Protein AF-A0A9X2APU9-F1 (afdb_monomer_lite)

Secondary structure (DSSP, 8-state):
---------------------------------PPPPPPPPPPP--------EEEEESTTGGG-EEEE-TT-EE-SS-EE--S--TTT-TTSEEEEEEEEEEETTT--EEEEEEEEETTT--EEEEEEEETTS--SEEEE-SS--TTEEEETTTTEEEEEEEEESTTSSS-EEEEEEEE-------GGGGG--

Structure (mmCIF, N/CA/C/O backbone):
data_AF-A0A9X2APU9-F1
#
_entry.id   AF-A0A9X2APU9-F1
#
loop_
_atom_site.group_PDB
_atom_site.id
_atom_site.type_symbol
_atom_site.label_atom_id
_atom_site.label_alt_id
_atom_site.label_comp_id
_atom_site.label_asym_id
_atom_site.label_entity_id
_atom_site.label_seq_id
_atom_site.pdbx_PDB_ins_code
_atom_site.Cartn_x
_atom_site.Cartn_y
_atom_site.Cartn_z
_atom_site.occupancy
_atom_site.B_iso_or_equiv
_atom_site.auth_seq_id
_atom_site.auth_comp_id
_atom_site.auth_asym_id
_atom_site.auth_atom_id
_atom_site.pdbx_PDB_model_num
ATOM 1 N N . MET A 1 1 ? -40.782 57.499 -5.674 1.00 39.31 1 MET A N 1
ATOM 2 C CA . MET A 1 1 ? -41.500 56.394 -6.353 1.00 39.31 1 MET A CA 1
ATOM 3 C C . MET A 1 1 ? -40.756 55.103 -5.995 1.00 39.31 1 MET A C 1
ATOM 5 O O . MET A 1 1 ? -39.594 55.010 -6.347 1.00 39.31 1 MET A O 1
ATOM 9 N N . ASN A 1 2 ? -41.192 54.351 -4.968 1.00 38.38 2 ASN A N 1
ATOM 10 C CA . ASN A 1 2 ? -41.966 53.083 -5.047 1.00 38.38 2 ASN A CA 1
ATOM 11 C C . ASN A 1 2 ? -41.362 52.066 -6.049 1.00 38.38 2 ASN A C 1
ATOM 13 O O . ASN A 1 2 ? -41.228 52.436 -7.204 1.00 38.38 2 ASN A O 1
ATOM 17 N N . ARG A 1 3 ? -41.050 50.789 -5.751 1.00 38.38 3 ARG A N 1
ATOM 18 C CA . ARG A 1 3 ? -41.436 49.847 -4.670 1.00 38.38 3 ARG A CA 1
ATOM 19 C C . ARG A 1 3 ? -40.573 48.554 -4.730 1.00 38.38 3 ARG A C 1
ATOM 21 O O . ARG A 1 3 ? -40.229 48.155 -5.831 1.00 38.38 3 ARG A O 1
ATOM 28 N N . SER A 1 4 ? -40.378 47.919 -3.556 1.00 44.16 4 SER A N 1
ATOM 29 C CA . SER A 1 4 ? -40.522 46.470 -3.202 1.00 44.16 4 SER A CA 1
ATOM 30 C C . SER A 1 4 ? -39.775 45.370 -3.986 1.00 44.16 4 SER A C 1
ATOM 32 O O . SER A 1 4 ? -39.635 45.470 -5.190 1.00 44.16 4 SER A O 1
ATOM 34 N N . SER A 1 5 ? -39.393 44.187 -3.475 1.00 47.31 5 SER A N 1
ATOM 35 C CA . SER A 1 5 ? -39.279 43.467 -2.176 1.00 47.31 5 SER A CA 1
ATOM 36 C C . SER A 1 5 ? -38.709 42.070 -2.564 1.00 47.31 5 SER A C 1
ATOM 38 O O . SER A 1 5 ? -38.970 41.615 -3.673 1.00 47.31 5 SER A O 1
ATOM 40 N N . THR A 1 6 ? -37.955 41.303 -1.764 1.00 52.50 6 THR A N 1
ATOM 41 C CA . THR A 1 6 ? -38.494 40.257 -0.858 1.00 52.50 6 THR A CA 1
ATOM 42 C C . THR A 1 6 ? -37.330 39.491 -0.203 1.00 52.50 6 THR A C 1
ATOM 44 O O . THR A 1 6 ? -36.496 38.914 -0.894 1.00 52.50 6 THR A O 1
ATOM 47 N N . VAL A 1 7 ? -37.320 39.447 1.131 1.00 45.78 7 VAL A N 1
ATOM 48 C CA . VAL A 1 7 ? -36.484 38.584 1.986 1.00 45.78 7 VAL A CA 1
ATOM 49 C C . VAL A 1 7 ? -37.333 37.379 2.404 1.00 45.78 7 VAL A C 1
ATOM 51 O O . VAL A 1 7 ? -38.504 37.561 2.736 1.00 45.78 7 VAL A O 1
ATOM 54 N N . ARG A 1 8 ? -36.773 36.161 2.414 1.00 51.12 8 ARG A N 1
ATOM 55 C CA . ARG A 1 8 ? -37.418 34.988 3.032 1.00 51.12 8 ARG A CA 1
ATOM 56 C C . ARG A 1 8 ? -36.669 34.534 4.282 1.00 51.12 8 ARG A C 1
ATOM 58 O O . ARG A 1 8 ? -35.499 34.178 4.249 1.00 51.12 8 ARG A O 1
ATOM 65 N N . THR A 1 9 ? -37.428 34.569 5.366 1.00 47.12 9 THR A N 1
ATOM 66 C CA . THR A 1 9 ? -37.233 34.066 6.724 1.00 47.12 9 THR A CA 1
ATOM 67 C C . THR A 1 9 ? -37.482 32.559 6.818 1.00 47.12 9 THR A C 1
ATOM 69 O O . THR A 1 9 ? -38.333 32.026 6.111 1.00 47.12 9 THR A O 1
ATOM 72 N N . SER A 1 10 ? -36.826 31.885 7.768 1.00 48.31 10 SER A N 1
ATOM 73 C CA . SER A 1 10 ? -37.297 3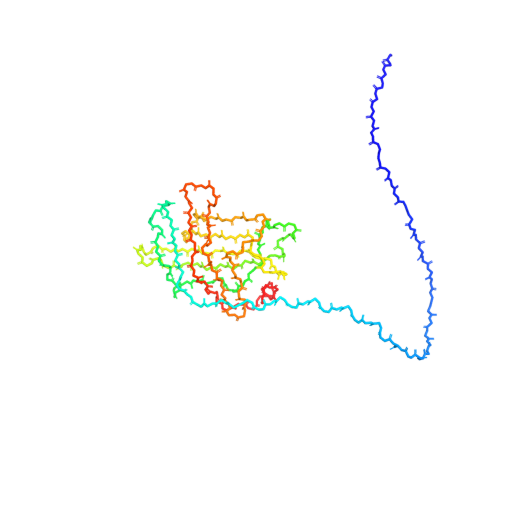0.655 8.444 1.00 48.31 10 SER A CA 1
ATOM 74 C C . SER A 1 10 ? -36.522 30.530 9.765 1.00 48.31 10 SER A C 1
ATOM 76 O O . SER A 1 10 ? -35.324 30.291 9.753 1.00 48.31 10 SER A O 1
ATOM 78 N N . ARG A 1 11 ? -37.052 31.110 10.848 1.00 45.34 11 ARG A N 1
ATOM 79 C CA . ARG A 1 11 ? -37.826 30.483 11.942 1.00 45.34 11 ARG A CA 1
ATOM 80 C C . ARG A 1 11 ? -36.999 29.599 12.883 1.00 45.34 11 ARG A C 1
ATOM 82 O O . ARG A 1 11 ? -36.674 28.459 12.589 1.00 45.34 11 ARG A O 1
ATOM 89 N N . ALA A 1 12 ? -36.755 30.196 14.047 1.00 46.59 12 ALA A N 1
ATOM 90 C CA . ALA A 1 12 ? -36.330 29.593 15.295 1.00 46.59 12 ALA A CA 1
ATOM 91 C C . ALA A 1 12 ? -37.352 28.585 15.847 1.00 46.59 12 ALA A C 1
ATOM 93 O O . ALA A 1 12 ? -38.558 28.748 15.651 1.00 46.59 12 ALA A O 1
ATOM 94 N N . ALA A 1 13 ? -36.859 27.643 16.647 1.00 45.47 13 ALA A N 1
ATOM 95 C CA . ALA A 1 13 ? -37.615 27.039 17.735 1.00 45.47 13 ALA A CA 1
ATOM 96 C C . ALA A 1 13 ? -36.766 27.137 19.013 1.00 45.47 13 ALA A C 1
ATOM 98 O O . ALA A 1 13 ? -35.649 26.630 19.077 1.00 45.47 13 ALA A O 1
ATOM 99 N N . LEU A 1 14 ? -37.303 27.894 19.970 1.00 46.91 14 LEU A N 1
ATOM 100 C CA . LEU A 1 14 ? -36.870 28.028 21.358 1.00 46.91 14 LEU A CA 1
ATOM 101 C C . LEU A 1 14 ? -37.316 26.815 22.199 1.00 46.91 14 LEU A C 1
ATOM 103 O O . LEU A 1 14 ? -38.176 26.054 21.765 1.00 46.91 14 LEU A O 1
ATOM 107 N N . LEU A 1 15 ? -36.844 26.829 23.455 1.00 43.34 15 LEU A N 1
ATOM 108 C CA . LEU A 1 15 ? -37.310 26.156 24.683 1.00 43.34 15 LEU A CA 1
ATOM 109 C C . LEU A 1 15 ? -36.472 24.932 25.094 1.00 43.34 15 LEU A C 1
ATOM 111 O O . LEU A 1 15 ? -36.204 24.062 24.283 1.00 43.34 15 LEU A O 1
ATOM 115 N N . ALA A 1 16 ? -36.041 24.778 26.348 1.00 41.84 16 ALA A N 1
ATOM 116 C CA . ALA A 1 16 ? -36.206 25.596 27.549 1.00 41.84 16 ALA A CA 1
ATOM 117 C C . ALA A 1 16 ? -35.091 25.271 28.557 1.00 41.84 16 ALA A C 1
ATOM 119 O O . ALA A 1 16 ? -34.561 24.163 28.589 1.00 41.84 16 ALA A O 1
ATOM 120 N N . ILE A 1 17 ? -34.779 26.257 29.394 1.00 52.19 17 ILE A N 1
ATOM 121 C CA . ILE A 1 17 ? -33.931 26.147 30.581 1.00 52.19 17 ILE A CA 1
ATOM 122 C C . ILE A 1 17 ? -34.750 25.487 31.695 1.00 52.19 17 ILE A C 1
ATOM 124 O O . ILE A 1 17 ? -35.867 25.923 31.967 1.00 52.19 17 ILE A O 1
ATOM 128 N N . ALA A 1 18 ? -34.174 24.505 32.385 1.00 41.22 18 ALA A N 1
ATOM 129 C CA . ALA A 1 18 ? -34.625 24.093 33.711 1.00 41.22 18 ALA A CA 1
ATOM 130 C C . ALA A 1 18 ? -33.402 23.835 34.600 1.00 41.22 18 ALA A C 1
ATOM 132 O O . ALA A 1 18 ? -32.804 22.764 34.588 1.00 41.22 18 ALA A O 1
ATOM 133 N N . THR A 1 19 ? -33.016 24.855 35.360 1.00 51.75 19 THR A N 1
ATOM 134 C CA . THR A 1 19 ? -32.179 24.722 36.553 1.00 51.75 19 THR A CA 1
ATOM 135 C C . THR A 1 19 ? -33.088 24.526 37.759 1.00 51.75 19 THR A C 1
ATOM 137 O O . THR A 1 19 ? -33.898 25.406 38.046 1.00 51.75 19 THR A O 1
ATOM 140 N N . MET A 1 20 ? -32.908 23.437 38.504 1.00 49.56 20 MET A N 1
ATOM 141 C CA . MET A 1 20 ? -33.198 23.408 39.936 1.00 49.56 20 MET A CA 1
ATOM 142 C C . MET A 1 20 ? -32.075 22.696 40.685 1.00 49.56 20 MET A C 1
ATOM 144 O O . MET A 1 20 ? -31.471 21.735 40.219 1.00 49.56 20 MET A O 1
ATOM 148 N N . THR A 1 21 ? -31.775 23.292 41.826 1.00 51.53 21 THR A N 1
ATOM 149 C CA . THR A 1 21 ? -30.691 23.060 42.768 1.00 51.53 21 THR A CA 1
ATOM 150 C C . THR A 1 21 ? -30.966 21.933 43.766 1.00 51.53 21 THR A C 1
ATOM 152 O O . THR A 1 21 ? -32.116 21.627 44.062 1.00 51.53 21 THR A O 1
ATOM 155 N N . LEU A 1 22 ? -29.874 21.542 44.432 1.00 40.94 22 LEU A N 1
ATOM 156 C CA . LEU A 1 22 ? -29.751 21.076 45.821 1.00 40.94 22 LEU A CA 1
ATOM 157 C C . LEU A 1 22 ? -29.737 19.566 46.113 1.00 40.94 22 LEU A C 1
ATOM 159 O O . LEU A 1 22 ? -30.480 18.758 45.574 1.00 40.94 22 LEU A O 1
ATOM 163 N N . ALA A 1 23 ? -28.799 19.252 47.005 1.00 56.78 23 ALA A N 1
ATOM 164 C CA . ALA A 1 23 ? -28.297 17.953 47.404 1.00 56.78 23 ALA A CA 1
ATOM 165 C C . ALA A 1 23 ? -29.292 17.092 48.192 1.00 56.78 23 ALA A C 1
ATOM 167 O O . ALA A 1 23 ? -30.071 17.600 48.994 1.00 56.78 23 ALA A O 1
ATOM 168 N N . ALA A 1 24 ? -29.118 15.775 48.078 1.00 39.53 24 ALA A N 1
ATOM 169 C CA . ALA A 1 24 ? -29.444 14.828 49.134 1.00 39.53 24 ALA A CA 1
ATOM 170 C C . ALA A 1 24 ? -28.395 13.703 49.147 1.00 39.53 24 ALA A C 1
ATOM 172 O O . ALA A 1 24 ? -28.298 12.895 48.227 1.00 39.53 24 ALA A O 1
ATOM 173 N N . CYS A 1 25 ? -27.582 13.692 50.202 1.00 53.00 25 CYS A N 1
ATOM 174 C CA . CYS A 1 25 ? -26.944 12.495 50.729 1.00 53.00 25 CYS A CA 1
ATOM 175 C C . CYS A 1 25 ? -28.040 11.683 51.435 1.00 53.00 25 CYS A C 1
ATOM 177 O O . CYS A 1 25 ? -28.748 12.248 52.269 1.00 53.00 25 CYS A O 1
ATOM 179 N N . GLY A 1 26 ? -28.187 10.394 51.124 1.00 36.78 26 GLY A N 1
ATOM 180 C CA . GLY A 1 26 ? -29.034 9.508 51.923 1.00 36.78 26 GLY A CA 1
ATOM 181 C C . GLY A 1 26 ? -29.547 8.259 51.213 1.00 36.78 26 GLY A C 1
ATOM 182 O O . GLY A 1 26 ? -30.428 8.356 50.371 1.00 36.78 26 GLY A O 1
ATOM 183 N N . GLY A 1 27 ? -29.079 7.098 51.682 1.00 36.19 27 GLY A N 1
ATOM 184 C CA . GLY A 1 27 ? -29.943 5.935 51.915 1.00 36.19 27 GLY A CA 1
ATOM 185 C C . GLY A 1 27 ? -30.008 4.901 50.795 1.00 36.19 27 GLY A C 1
ATOM 186 O O . GLY A 1 27 ? -30.421 5.200 49.685 1.00 36.19 27 GLY A O 1
ATOM 187 N N . GLY A 1 28 ? -29.593 3.675 51.122 1.00 43.97 28 GLY A N 1
ATOM 188 C CA . GLY A 1 28 ? -29.562 2.524 50.226 1.00 43.97 28 GLY A CA 1
ATOM 189 C C . GLY A 1 28 ? -30.930 2.014 49.766 1.00 43.97 28 GLY A C 1
ATOM 190 O O . GLY A 1 28 ? -31.974 2.406 50.281 1.00 43.97 28 GLY A O 1
ATOM 191 N N . GLY A 1 29 ? -30.877 1.092 48.808 1.00 42.19 29 GLY A N 1
ATOM 192 C CA . GLY A 1 29 ? -32.037 0.381 48.282 1.00 42.19 29 GLY A CA 1
ATOM 193 C C . GLY A 1 29 ? -31.874 0.090 46.796 1.00 42.19 29 GLY A C 1
ATOM 194 O O . GLY A 1 29 ? -32.269 0.889 45.960 1.00 42.19 29 GLY A O 1
ATOM 195 N N . ASP A 1 30 ? -31.256 -1.050 46.499 1.00 49.28 30 ASP A N 1
ATOM 196 C CA . ASP A 1 30 ? -31.573 -1.888 45.340 1.00 49.28 30 ASP A CA 1
ATOM 197 C C . ASP A 1 30 ? -31.498 -1.209 43.963 1.00 49.28 30 ASP A C 1
ATOM 199 O O . ASP A 1 30 ? -32.482 -1.085 43.231 1.00 49.28 30 ASP A O 1
ATOM 203 N N . SER A 1 31 ? -30.282 -0.840 43.557 1.00 38.72 31 SER A N 1
ATOM 204 C CA . SER A 1 31 ? -29.983 -0.559 42.154 1.00 38.72 31 SER A CA 1
ATOM 205 C C . SER A 1 31 ? -30.147 -1.839 41.332 1.00 38.72 31 SER A C 1
ATOM 207 O O . SER A 1 31 ? -29.189 -2.579 41.102 1.00 38.72 31 SER A O 1
ATOM 209 N N . LEU A 1 32 ? -31.365 -2.088 40.849 1.00 45.06 32 LEU A N 1
ATOM 210 C CA . LEU A 1 32 ? -31.568 -2.831 39.613 1.00 45.06 32 LEU A CA 1
ATOM 211 C C . LEU A 1 32 ? -30.826 -2.052 38.529 1.00 45.06 32 LEU A C 1
ATOM 213 O O . LEU A 1 32 ? -31.312 -1.047 38.014 1.00 45.06 32 LEU A O 1
ATOM 217 N N . LEU A 1 33 ? -29.587 -2.482 38.279 1.00 43.56 33 LEU A N 1
ATOM 218 C CA . LEU A 1 33 ? -28.720 -1.985 37.226 1.00 43.56 33 LEU A CA 1
ATOM 219 C C . LEU A 1 33 ? -29.541 -1.861 35.943 1.00 43.56 33 LEU A C 1
ATOM 221 O O . LEU A 1 33 ? -29.971 -2.862 35.367 1.00 43.56 33 LEU A O 1
ATOM 225 N N . ALA A 1 34 ? -29.743 -0.618 35.502 1.00 46.97 34 ALA A N 1
ATOM 226 C CA . ALA A 1 34 ? -30.111 -0.346 34.126 1.00 46.97 34 ALA A CA 1
ATOM 227 C C . ALA A 1 34 ? -29.138 -1.137 33.232 1.00 46.97 34 ALA A C 1
ATOM 229 O O . ALA A 1 34 ? -27.928 -1.086 33.490 1.00 46.97 34 ALA A O 1
ATOM 230 N N . PRO A 1 35 ? -29.622 -1.898 32.232 1.00 44.84 35 PRO A N 1
ATOM 231 C CA . PRO A 1 35 ? -28.743 -2.645 31.351 1.00 44.84 35 PRO A CA 1
ATOM 232 C C . PRO A 1 35 ? -27.706 -1.688 30.771 1.00 44.84 35 PRO A C 1
ATOM 234 O O . PRO A 1 35 ? -28.062 -0.658 30.192 1.00 44.84 35 PRO A O 1
ATOM 237 N N . ALA A 1 36 ? -26.426 -2.008 30.970 1.00 54.31 36 ALA A N 1
ATOM 238 C CA . ALA A 1 36 ? -25.346 -1.283 30.326 1.00 54.31 36 ALA A CA 1
ATOM 239 C C . ALA A 1 36 ? -25.634 -1.220 28.814 1.00 54.31 36 ALA A C 1
ATOM 241 O O . ALA A 1 36 ? -26.117 -2.214 28.256 1.00 54.31 36 ALA A O 1
ATOM 242 N N . PRO A 1 37 ? -25.377 -0.082 28.143 1.00 51.06 37 PRO A N 1
ATOM 243 C CA . PRO A 1 37 ? -25.524 -0.005 26.698 1.00 51.06 37 PRO A CA 1
ATOM 244 C C . PRO A 1 37 ? -24.738 -1.156 26.070 1.00 51.06 37 PRO A C 1
ATOM 246 O O . PRO A 1 37 ? -23.577 -1.383 26.419 1.00 51.06 37 PRO A O 1
ATOM 249 N N . ALA A 1 38 ? -25.406 -1.923 25.205 1.00 55.16 38 ALA A N 1
ATOM 250 C CA . ALA A 1 38 ? -24.820 -3.084 24.555 1.00 55.16 38 ALA A CA 1
ATOM 251 C C . ALA A 1 38 ? -23.488 -2.679 23.917 1.00 55.16 38 ALA A C 1
ATOM 253 O O . ALA A 1 38 ? -23.439 -1.734 23.127 1.00 55.16 38 ALA A O 1
ATOM 254 N N . ALA A 1 39 ? -22.415 -3.377 24.292 1.00 50.72 39 ALA A N 1
ATOM 255 C CA . ALA A 1 39 ? -21.113 -3.189 23.682 1.00 50.72 39 ALA A CA 1
ATOM 256 C C . ALA A 1 39 ? -21.273 -3.332 22.165 1.00 50.72 39 ALA A C 1
ATOM 258 O O . ALA A 1 39 ? -21.739 -4.364 21.676 1.00 50.72 39 ALA A O 1
ATOM 259 N N . THR A 1 40 ? -20.927 -2.278 21.428 1.00 46.88 40 THR A N 1
ATOM 260 C CA . THR A 1 40 ? -20.848 -2.321 19.971 1.00 46.88 40 THR A CA 1
ATOM 261 C C . THR A 1 40 ? -19.976 -3.523 19.597 1.00 46.88 40 THR A C 1
ATOM 263 O O . THR A 1 40 ? -18.883 -3.641 20.160 1.00 46.88 40 THR A O 1
ATOM 266 N N . PRO A 1 41 ? -20.424 -4.435 18.712 1.00 46.97 41 PRO A N 1
ATOM 267 C CA . PRO A 1 41 ? -19.625 -5.591 18.336 1.00 46.97 41 PRO A CA 1
ATOM 268 C C . PRO A 1 41 ? -18.244 -5.123 17.887 1.00 46.97 41 PRO A C 1
ATOM 270 O O . PRO A 1 41 ? -18.137 -4.267 17.004 1.00 46.97 41 PRO A O 1
ATOM 273 N N . ALA A 1 42 ? -17.193 -5.651 18.518 1.00 52.78 42 ALA A N 1
ATOM 274 C CA . ALA A 1 42 ? -15.838 -5.427 18.042 1.00 52.78 42 ALA A CA 1
ATOM 275 C C . ALA A 1 42 ? -15.787 -5.844 16.559 1.00 52.78 42 ALA A C 1
ATOM 277 O O . ALA A 1 42 ? -16.346 -6.895 16.219 1.00 52.78 42 ALA A O 1
ATOM 278 N N . PRO A 1 43 ? -15.177 -5.042 15.666 1.00 54.94 43 PRO A N 1
ATOM 279 C CA . PRO A 1 43 ? -15.054 -5.413 14.265 1.00 54.94 43 PRO A CA 1
ATOM 280 C C . PRO A 1 43 ? -14.452 -6.816 14.161 1.00 54.94 43 PRO A C 1
ATOM 282 O O . PRO A 1 43 ? -13.480 -7.119 14.856 1.00 54.94 43 PRO A O 1
ATOM 285 N N . ALA A 1 44 ? -15.037 -7.673 13.321 1.00 58.22 44 ALA A N 1
ATOM 286 C CA . ALA A 1 44 ? -14.480 -8.995 13.063 1.00 58.22 44 ALA A CA 1
ATOM 287 C C . ALA A 1 44 ? -13.001 -8.846 12.678 1.00 58.22 44 ALA A C 1
ATOM 289 O O . ALA A 1 44 ? -12.660 -8.026 11.822 1.00 58.22 44 ALA A O 1
ATOM 290 N N . ALA A 1 45 ? -12.125 -9.603 13.340 1.00 67.50 45 ALA A N 1
ATOM 291 C CA . ALA A 1 45 ? -10.696 -9.533 13.079 1.00 67.50 45 ALA A CA 1
ATOM 292 C C . ALA A 1 45 ? -10.427 -9.955 11.628 1.00 67.50 45 ALA A C 1
ATOM 294 O O . ALA A 1 45 ? -10.673 -11.098 11.240 1.00 67.50 45 ALA A O 1
ATOM 295 N N . VAL A 1 46 ? -9.948 -9.016 10.818 1.00 82.31 46 VAL A N 1
ATOM 296 C CA . VAL A 1 46 ? -9.542 -9.278 9.438 1.00 82.31 46 VAL A CA 1
ATOM 297 C C . VAL A 1 46 ? -8.149 -9.891 9.471 1.00 82.31 46 VAL A C 1
ATOM 299 O O . VAL A 1 46 ? -7.235 -9.291 10.030 1.00 82.31 46 VAL A O 1
ATOM 302 N N . SER A 1 47 ? -7.985 -11.074 8.874 1.00 89.50 47 SER A N 1
ATOM 303 C CA . SER A 1 47 ? -6.679 -11.719 8.728 1.00 89.50 47 SER A CA 1
ATOM 304 C C . SER A 1 47 ? -6.193 -11.628 7.285 1.00 89.50 47 SER A C 1
ATOM 306 O O . SER A 1 47 ? -6.889 -12.047 6.359 1.00 89.50 47 SER A O 1
ATOM 308 N N . VAL A 1 48 ? -4.989 -11.090 7.095 1.00 92.56 48 VAL A N 1
ATOM 309 C CA . VAL A 1 48 ? -4.322 -10.980 5.796 1.00 92.56 48 VAL A CA 1
ATOM 310 C C . VAL A 1 48 ? -3.131 -11.937 5.750 1.00 92.56 48 VAL A C 1
ATOM 312 O O . VAL A 1 48 ? -2.174 -11.849 6.529 1.00 92.56 48 VAL A O 1
ATOM 315 N N . SER A 1 49 ? -3.165 -12.853 4.783 1.00 93.19 49 SER A N 1
ATOM 316 C CA . SER A 1 49 ? -2.039 -13.745 4.495 1.00 93.19 49 SER A CA 1
ATOM 317 C C . SER A 1 49 ? -0.885 -12.974 3.854 1.00 93.19 49 SER A C 1
ATOM 319 O O . SER A 1 49 ? -1.108 -12.057 3.067 1.00 93.19 49 SER A O 1
ATOM 321 N N . ALA A 1 50 ? 0.353 -13.353 4.176 1.00 91.06 50 ALA A N 1
ATOM 322 C CA . ALA A 1 50 ? 1.517 -12.825 3.473 1.00 91.06 50 ALA A CA 1
ATOM 323 C C . ALA A 1 50 ? 1.528 -13.336 2.025 1.00 91.06 50 ALA A C 1
ATOM 325 O O . ALA A 1 50 ? 1.371 -14.532 1.785 1.00 91.06 50 ALA A O 1
ATOM 326 N N . ALA A 1 51 ? 1.741 -12.436 1.074 1.00 94.12 51 ALA A N 1
ATOM 327 C CA . ALA A 1 51 ? 1.829 -12.723 -0.349 1.00 94.12 51 ALA A CA 1
ATOM 328 C C . ALA A 1 51 ? 2.820 -11.763 -1.023 1.00 94.12 51 ALA A C 1
ATOM 330 O O . ALA A 1 51 ? 3.124 -10.688 -0.499 1.00 94.12 51 ALA A O 1
ATOM 331 N N . ALA A 1 52 ? 3.331 -12.138 -2.195 1.00 93.31 52 ALA A N 1
ATOM 332 C CA . ALA A 1 52 ? 4.105 -11.225 -3.031 1.00 93.31 52 ALA A CA 1
ATOM 333 C C . ALA A 1 52 ? 3.231 -10.033 -3.449 1.00 93.31 52 ALA A C 1
ATOM 335 O O . ALA A 1 52 ? 2.070 -10.233 -3.798 1.00 93.31 52 ALA A O 1
ATOM 336 N N . LEU A 1 53 ? 3.773 -8.813 -3.412 1.00 95.62 53 LEU A N 1
ATOM 337 C CA . LEU A 1 53 ? 3.057 -7.623 -3.869 1.00 95.62 53 LEU A CA 1
ATOM 338 C C . LEU A 1 53 ? 3.349 -7.400 -5.350 1.00 95.62 53 LEU A C 1
ATOM 340 O O . LEU A 1 53 ? 4.494 -7.155 -5.725 1.00 95.62 53 LEU A O 1
ATOM 344 N N . VAL A 1 54 ? 2.318 -7.491 -6.181 1.00 96.12 54 VAL A N 1
ATOM 345 C CA . VAL A 1 54 ? 2.424 -7.425 -7.639 1.00 96.12 54 VAL A CA 1
ATOM 346 C C . VAL A 1 54 ? 1.707 -6.186 -8.157 1.0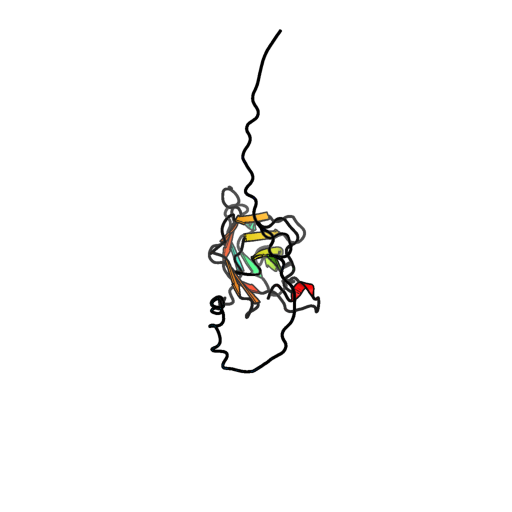0 96.12 54 VAL A C 1
ATOM 348 O O . VAL A 1 54 ? 0.588 -5.883 -7.737 1.00 96.12 54 VAL A O 1
ATOM 351 N N . ILE A 1 55 ? 2.354 -5.498 -9.096 1.00 93.88 55 ILE A N 1
ATOM 352 C CA . ILE A 1 55 ? 1.796 -4.388 -9.863 1.00 93.88 55 ILE A CA 1
ATOM 353 C C . ILE A 1 55 ? 1.518 -4.875 -11.286 1.00 93.88 55 ILE A C 1
ATOM 355 O O . ILE A 1 55 ? 2.379 -5.486 -11.923 1.00 93.88 55 ILE A O 1
ATOM 359 N N . SER A 1 56 ? 0.328 -4.571 -11.800 1.00 93.50 56 SER A N 1
ATOM 360 C CA . SER A 1 56 ? -0.034 -4.786 -13.202 1.00 93.50 56 SER A CA 1
ATOM 361 C C . SER A 1 56 ? -0.699 -3.548 -13.797 1.00 93.50 56 SER A C 1
ATOM 363 O O . SER A 1 56 ? -1.655 -3.024 -13.244 1.00 93.50 56 SER A O 1
ATOM 365 N N . SER A 1 57 ? -0.213 -3.072 -14.931 1.00 90.56 57 SER A N 1
ATOM 366 C CA . SER A 1 57 ? -0.638 -1.869 -15.630 1.00 90.56 57 SER A CA 1
ATOM 367 C C . SER A 1 57 ? -0.409 -2.044 -17.130 1.00 90.56 57 SER A C 1
ATOM 369 O O . SER A 1 57 ? 0.601 -2.601 -17.564 1.00 90.56 57 SER A O 1
ATOM 371 N N . ALA A 1 58 ? -1.342 -1.551 -17.942 1.00 86.75 58 ALA A N 1
ATOM 372 C CA . ALA A 1 58 ? -1.132 -1.463 -19.386 1.00 86.75 58 ALA A CA 1
ATOM 373 C C . ALA A 1 58 ? -0.176 -0.310 -19.740 1.00 86.75 58 ALA A C 1
ATOM 375 O O . ALA A 1 58 ? 0.670 -0.455 -20.622 1.00 86.75 58 ALA A O 1
ATOM 376 N N . THR A 1 59 ? -0.274 0.808 -19.012 1.00 84.19 59 THR A N 1
ATOM 377 C CA . THR A 1 59 ? 0.496 2.027 -19.268 1.00 84.19 59 THR A CA 1
ATOM 378 C C . THR A 1 59 ? 0.770 2.776 -17.959 1.00 84.19 59 THR A C 1
ATOM 380 O O . THR A 1 59 ? -0.180 3.157 -17.274 1.00 84.19 59 THR A O 1
ATOM 383 N N . PRO A 1 60 ? 2.037 3.089 -17.640 1.00 83.12 60 PRO A N 1
ATOM 384 C CA . PRO A 1 60 ? 3.263 2.566 -18.253 1.00 83.12 60 PRO A CA 1
ATOM 385 C C . PRO A 1 60 ? 3.515 1.076 -17.949 1.00 83.12 60 PRO A C 1
ATOM 387 O O . PRO A 1 60 ? 3.606 0.690 -16.791 1.00 83.12 60 PRO A O 1
ATOM 390 N N . ALA A 1 61 ? 3.739 0.238 -18.969 1.00 86.69 61 ALA A N 1
ATOM 391 C CA . ALA A 1 61 ? 3.996 -1.201 -18.783 1.00 86.69 61 ALA A CA 1
ATOM 392 C C . ALA A 1 61 ? 5.294 -1.522 -18.011 1.00 86.69 61 ALA A C 1
ATOM 394 O O . ALA A 1 61 ? 5.430 -2.607 -17.450 1.00 86.69 61 ALA A O 1
ATOM 395 N N . ASN A 1 62 ? 6.256 -0.592 -17.953 1.00 85.06 62 ASN A N 1
ATOM 396 C CA . ASN A 1 62 ? 7.532 -0.804 -17.260 1.00 85.06 62 ASN A CA 1
ATOM 397 C C . ASN A 1 62 ? 7.414 -0.857 -15.728 1.00 85.06 62 ASN A C 1
ATOM 399 O O . ASN A 1 62 ? 8.427 -1.080 -15.067 1.00 85.06 62 ASN A O 1
ATOM 403 N N . VAL A 1 63 ? 6.224 -0.618 -15.171 1.00 87.31 63 VAL A N 1
ATOM 404 C CA . VAL A 1 63 ? 5.937 -0.754 -13.732 1.00 87.31 63 VAL A CA 1
ATOM 405 C C . VAL A 1 63 ? 5.452 -2.160 -13.365 1.00 87.31 63 VAL A C 1
ATOM 407 O O . VAL A 1 63 ? 5.220 -2.431 -12.191 1.00 87.31 63 VAL A O 1
ATOM 410 N N . ASN A 1 64 ? 5.253 -3.033 -14.360 1.00 91.75 64 ASN A N 1
ATOM 411 C CA . ASN A 1 64 ? 4.740 -4.383 -14.159 1.00 91.75 64 ASN A CA 1
ATOM 412 C C . ASN A 1 64 ? 5.780 -5.292 -13.525 1.00 91.75 64 ASN A C 1
ATOM 414 O O . ASN A 1 64 ? 6.859 -5.500 -14.086 1.00 91.75 64 ASN A O 1
ATOM 418 N N . GLY A 1 65 ? 5.397 -5.926 -12.422 1.00 93.62 65 GLY A N 1
ATOM 419 C CA . GLY A 1 65 ? 6.240 -6.897 -11.750 1.00 93.62 65 GLY A CA 1
ATOM 420 C C . GLY A 1 65 ? 5.957 -7.006 -10.265 1.00 93.62 65 GLY A C 1
ATOM 421 O O . GLY A 1 65 ? 4.977 -6.475 -9.738 1.00 93.62 65 GLY A O 1
ATOM 422 N N . THR A 1 66 ? 6.840 -7.734 -9.594 1.00 95.06 66 THR A N 1
ATOM 423 C CA . THR A 1 66 ? 6.780 -7.949 -8.151 1.00 95.06 66 THR A CA 1
ATOM 424 C C . THR A 1 66 ? 7.675 -6.945 -7.442 1.00 95.06 66 THR A C 1
ATOM 426 O O . THR A 1 66 ? 8.845 -6.778 -7.811 1.00 95.06 66 THR A O 1
ATOM 429 N N . LEU A 1 67 ? 7.132 -6.321 -6.401 1.00 92.56 67 LEU A N 1
ATOM 430 C CA . LEU A 1 67 ? 7.884 -5.509 -5.460 1.00 92.56 67 LEU A CA 1
ATOM 431 C C . LEU A 1 67 ? 8.524 -6.399 -4.395 1.00 92.56 67 LEU A C 1
ATOM 433 O O . LEU A 1 67 ? 7.844 -7.143 -3.684 1.00 92.56 67 LEU A O 1
ATOM 437 N N . ASP A 1 68 ? 9.841 -6.294 -4.277 1.00 88.81 68 ASP A N 1
ATOM 438 C CA . ASP A 1 68 ? 10.604 -6.856 -3.179 1.00 88.81 68 ASP A CA 1
ATOM 439 C C . ASP A 1 68 ? 10.466 -5.960 -1.943 1.00 88.81 68 ASP A C 1
ATOM 441 O O . ASP A 1 68 ? 10.872 -4.792 -1.923 1.00 88.81 68 ASP A O 1
ATOM 445 N N . LYS A 1 69 ? 9.869 -6.544 -0.906 1.00 82.94 69 LYS A N 1
ATOM 446 C CA . LYS A 1 69 ? 9.574 -5.900 0.374 1.00 82.94 69 LYS A CA 1
ATOM 447 C C . LYS A 1 69 ? 10.700 -6.079 1.394 1.00 82.94 69 LYS A C 1
ATOM 449 O O . LYS A 1 69 ? 10.659 -5.437 2.435 1.00 82.94 69 LYS A O 1
ATOM 454 N N . THR A 1 70 ? 11.705 -6.915 1.116 1.00 80.88 70 THR A N 1
ATOM 455 C CA . THR A 1 70 ? 12.813 -7.199 2.051 1.00 80.88 70 THR A CA 1
ATOM 456 C C . THR A 1 70 ? 13.682 -5.975 2.331 1.00 80.88 70 THR A C 1
ATOM 458 O O . THR A 1 70 ? 14.191 -5.815 3.435 1.00 80.88 70 THR A O 1
ATOM 461 N N . VAL A 1 71 ? 13.803 -5.087 1.345 1.00 73.50 71 VAL A N 1
ATOM 462 C CA . VAL A 1 71 ? 14.508 -3.800 1.435 1.00 73.50 71 VAL A CA 1
ATOM 463 C C . VAL A 1 71 ? 13.566 -2.617 1.679 1.00 73.50 71 VAL A C 1
ATOM 465 O O . VAL A 1 71 ? 14.012 -1.470 1.723 1.00 73.50 71 VAL A O 1
ATOM 468 N N . GLY A 1 72 ? 12.265 -2.886 1.829 1.00 76.25 72 GLY A N 1
ATOM 469 C CA . GLY A 1 72 ? 11.255 -1.869 2.071 1.00 76.25 72 GLY A CA 1
ATOM 470 C C . GLY A 1 72 ? 11.435 -1.218 3.441 1.00 76.25 72 GLY A C 1
ATOM 471 O O . GLY A 1 72 ? 11.528 -1.895 4.464 1.00 76.25 72 GLY A O 1
ATOM 472 N N . LEU A 1 73 ? 11.450 0.111 3.467 1.00 76.88 73 LEU A N 1
ATOM 473 C CA . LEU A 1 73 ? 11.476 0.900 4.692 1.00 76.88 73 LEU A CA 1
ATOM 474 C C . LEU A 1 73 ? 10.048 1.327 5.013 1.00 76.88 73 LEU A C 1
ATOM 476 O O . LEU A 1 73 ? 9.503 2.232 4.385 1.00 76.88 73 LEU A O 1
ATOM 480 N N . GLY A 1 74 ? 9.418 0.653 5.970 1.00 72.69 74 GLY A N 1
ATOM 481 C CA . GLY A 1 74 ? 8.128 1.098 6.484 1.00 72.69 74 GLY A CA 1
ATOM 482 C C . GLY A 1 74 ? 8.261 2.417 7.240 1.00 72.69 74 GLY A C 1
ATOM 483 O O . GLY A 1 74 ? 9.296 2.689 7.854 1.00 72.69 74 GLY A O 1
ATOM 484 N N . GLU A 1 75 ? 7.196 3.216 7.258 1.00 69.06 75 GLU A N 1
ATOM 485 C CA . GLU A 1 75 ? 7.057 4.222 8.306 1.00 69.06 75 GLU A CA 1
ATOM 486 C C . GLU A 1 75 ? 7.217 3.557 9.665 1.00 69.06 75 GLU A C 1
ATOM 488 O O . GLU A 1 75 ? 6.790 2.418 9.876 1.00 69.06 75 GLU A O 1
ATOM 493 N N . ALA A 1 76 ? 7.874 4.263 10.586 1.00 54.62 76 ALA A N 1
ATOM 494 C CA . ALA A 1 76 ? 8.029 3.808 11.957 1.00 54.62 76 ALA A CA 1
ATOM 495 C C . ALA A 1 76 ? 6.652 3.813 12.652 1.00 54.62 76 ALA A C 1
ATOM 497 O O . ALA A 1 76 ? 6.328 4.726 13.409 1.00 54.62 76 ALA A O 1
ATOM 498 N N . GLY A 1 77 ? 5.836 2.796 12.373 1.00 59.88 77 GLY A N 1
ATOM 499 C CA . GLY A 1 77 ? 4.433 2.693 12.761 1.00 59.88 77 GLY A CA 1
ATOM 500 C C . GLY A 1 77 ? 3.453 3.328 11.766 1.00 59.88 77 GLY A C 1
ATOM 501 O O . GLY A 1 77 ? 3.818 3.772 10.681 1.00 59.88 77 GLY A O 1
ATOM 502 N N . ILE A 1 78 ? 2.184 3.354 12.178 1.00 72.12 78 ILE A N 1
ATOM 503 C CA . ILE A 1 78 ? 1.077 4.005 11.473 1.00 72.12 78 ILE A CA 1
ATOM 504 C C . ILE A 1 78 ? 0.908 5.409 12.069 1.00 72.12 78 ILE A C 1
ATOM 506 O O . ILE A 1 78 ? 0.874 5.563 13.292 1.00 72.12 78 ILE A O 1
ATOM 510 N N . SER A 1 79 ? 0.845 6.435 11.224 1.00 72.88 79 SER A N 1
ATOM 511 C CA . SER A 1 79 ? 0.763 7.842 11.635 1.00 72.88 79 SER A CA 1
ATOM 512 C C . SER A 1 79 ? -0.639 8.421 11.424 1.00 72.88 79 SER A C 1
ATOM 514 O O . SER A 1 79 ? -1.450 7.848 10.699 1.00 72.88 79 SER A O 1
ATOM 516 N N . ASN A 1 80 ? -0.950 9.561 12.049 1.00 76.44 80 ASN A N 1
ATOM 517 C CA . ASN A 1 80 ? -2.159 10.311 11.700 1.00 76.44 80 ASN A CA 1
ATOM 518 C C . ASN A 1 80 ? -2.034 10.828 10.264 1.00 76.44 80 ASN A C 1
ATOM 520 O O . ASN A 1 80 ? -1.005 11.395 9.891 1.00 76.44 80 ASN A O 1
ATOM 524 N N . ALA A 1 81 ? -3.080 10.654 9.463 1.00 75.62 81 ALA A N 1
ATOM 525 C CA . ALA A 1 81 ? -3.071 11.132 8.089 1.00 75.62 81 ALA A CA 1
ATOM 526 C C . ALA A 1 81 ? -3.236 12.661 8.048 1.00 75.62 81 ALA A C 1
ATOM 528 O O . ALA A 1 81 ? -4.319 13.198 8.265 1.00 75.62 81 ALA A O 1
ATOM 529 N N . THR A 1 82 ? -2.175 13.391 7.713 1.00 68.94 82 THR A N 1
ATOM 530 C CA . THR A 1 82 ? -2.228 14.850 7.577 1.00 68.94 82 THR A CA 1
ATOM 531 C C . THR A 1 82 ? -2.854 15.231 6.228 1.00 68.94 82 THR A C 1
ATOM 533 O O . THR A 1 82 ? -2.218 15.202 5.180 1.00 68.94 82 THR A O 1
ATOM 536 N N . GLY A 1 83 ? -4.150 15.549 6.217 1.00 66.38 83 GLY A N 1
ATOM 537 C CA . GLY A 1 83 ? -4.844 15.985 5.001 1.00 66.38 83 GLY A CA 1
ATOM 538 C C . GLY A 1 83 ? -6.367 15.978 5.117 1.00 66.38 83 GLY A C 1
ATOM 539 O O . GLY A 1 83 ? -6.932 15.507 6.101 1.00 66.38 83 GLY A O 1
ATOM 540 N N . SER A 1 84 ? -7.049 16.501 4.094 1.00 62.88 84 SER A N 1
ATOM 541 C CA . SER A 1 84 ? -8.511 16.406 3.992 1.00 62.88 84 SER A CA 1
ATOM 542 C C . SER A 1 84 ? -8.912 15.022 3.474 1.00 62.88 84 SER A C 1
ATOM 544 O O . SER A 1 84 ? -9.022 14.783 2.270 1.00 62.88 84 SER A O 1
ATOM 546 N N . PHE A 1 85 ? -9.102 14.091 4.402 1.00 64.94 85 PHE A N 1
ATOM 547 C CA . PHE A 1 85 ? -9.785 12.818 4.187 1.00 64.94 85 PHE A CA 1
ATOM 548 C C . PHE A 1 85 ? -11.177 12.963 4.832 1.00 64.94 85 PHE A C 1
ATOM 550 O O . PHE A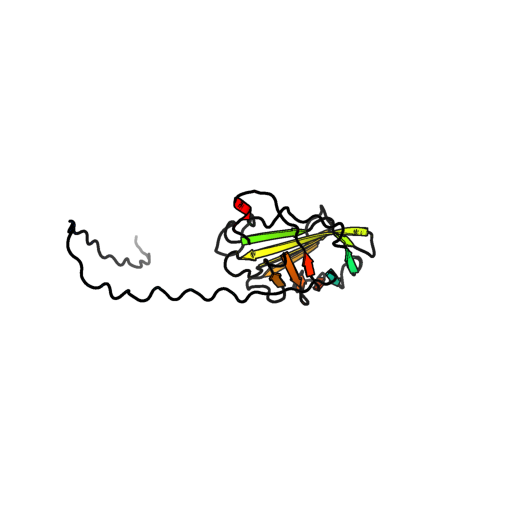 1 85 ? -11.306 13.562 5.895 1.00 64.94 85 PHE A O 1
ATOM 557 N N . THR A 1 86 ? -12.231 12.574 4.115 1.00 61.03 86 THR A N 1
ATOM 558 C CA . THR A 1 86 ? -13.657 12.911 4.340 1.00 61.03 86 THR A CA 1
ATOM 559 C C . THR A 1 86 ? -14.123 13.084 5.798 1.00 61.03 86 THR A C 1
ATOM 561 O O . THR A 1 86 ? -13.778 12.281 6.656 1.00 61.03 86 THR A O 1
ATOM 564 N N . SER A 1 87 ? -14.953 14.114 6.032 1.00 52.09 87 SER A N 1
ATOM 565 C CA . SER A 1 87 ? -15.824 14.443 7.193 1.00 52.09 87 SER A CA 1
ATOM 566 C C . SER A 1 87 ? -15.344 14.262 8.650 1.00 52.09 87 SER A C 1
ATOM 568 O O . SER A 1 87 ? -16.106 14.615 9.542 1.00 52.09 87 SER A O 1
ATOM 570 N N . GLY A 1 88 ? -14.128 13.782 8.917 1.00 53.81 88 GLY A N 1
ATOM 571 C CA . GLY A 1 88 ? -13.604 13.544 10.275 1.00 53.81 88 GLY A CA 1
ATOM 572 C C . GLY A 1 88 ? -12.418 14.430 10.686 1.00 53.81 88 GLY A C 1
ATOM 573 O O . GLY A 1 88 ? -12.029 14.504 11.845 1.00 53.81 88 GLY A O 1
ATOM 574 N N . GLY A 1 89 ? -11.826 15.158 9.736 1.00 59.34 89 GLY A N 1
ATOM 575 C CA . GLY A 1 89 ? -10.603 15.927 9.984 1.00 59.34 89 GLY A CA 1
ATOM 576 C C . GLY A 1 89 ? -9.330 15.057 10.013 1.00 59.34 89 GLY A C 1
ATOM 577 O O . GLY A 1 89 ? -9.397 13.830 9.924 1.00 59.34 89 GLY A O 1
ATOM 578 N N . PRO A 1 90 ? -8.140 15.681 10.103 1.00 61.59 90 PRO A N 1
ATOM 579 C CA . PRO A 1 90 ? -6.845 15.014 9.900 1.00 61.59 90 PRO A CA 1
ATOM 580 C C . PRO A 1 90 ? -6.490 13.958 10.966 1.00 61.59 90 PRO A C 1
ATOM 582 O O . PRO A 1 90 ? -5.580 13.160 10.773 1.00 61.59 90 PRO A O 1
ATOM 585 N N . ASN A 1 91 ? -7.208 13.912 12.090 1.00 70.56 91 ASN A N 1
ATOM 586 C CA . ASN A 1 91 ? -6.903 12.999 13.194 1.00 70.56 91 ASN A CA 1
ATOM 587 C C . ASN A 1 91 ? -7.803 11.759 13.252 1.00 70.56 91 ASN A C 1
ATOM 589 O O . ASN A 1 91 ? -7.547 10.892 14.083 1.00 70.56 91 ASN A O 1
ATOM 593 N N . ASP A 1 92 ? -8.800 11.631 12.375 1.00 81.81 92 ASP A N 1
ATOM 594 C CA . ASP A 1 92 ? -9.704 10.467 12.335 1.00 81.81 92 ASP A CA 1
ATOM 595 C C . ASP A 1 92 ? -9.187 9.336 11.439 1.00 81.81 92 ASP A C 1
ATOM 597 O O . ASP A 1 92 ? -9.749 8.236 11.393 1.00 81.81 92 ASP A O 1
ATOM 601 N N . TYR A 1 93 ? -8.090 9.601 10.733 1.00 85.50 93 TYR A N 1
ATOM 602 C CA . TYR A 1 93 ? -7.505 8.702 9.756 1.00 85.50 93 TYR A CA 1
ATOM 603 C C . TYR A 1 93 ? -6.067 8.357 10.107 1.00 85.50 93 TYR A C 1
ATOM 605 O O . TYR A 1 93 ? -5.310 9.147 10.672 1.00 85.50 93 TYR A O 1
ATOM 613 N N . CYS A 1 94 ? -5.712 7.149 9.717 1.00 86.56 94 CYS A N 1
ATOM 614 C CA . CYS A 1 94 ? -4.398 6.566 9.818 1.00 86.56 94 CYS A CA 1
ATOM 615 C C . CYS A 1 94 ? -3.748 6.500 8.455 1.00 86.56 94 CYS A C 1
ATOM 617 O O . CYS A 1 94 ? -4.430 6.263 7.461 1.00 86.56 94 CYS A O 1
ATOM 619 N N . ARG A 1 95 ? -2.430 6.640 8.430 1.00 87.31 95 ARG A N 1
ATOM 620 C CA . ARG A 1 95 ? -1.586 6.505 7.256 1.00 87.31 95 ARG A CA 1
ATOM 621 C C . ARG A 1 95 ? -0.516 5.462 7.535 1.00 87.31 95 ARG A C 1
ATOM 623 O O . ARG A 1 95 ? 0.210 5.556 8.522 1.00 87.31 95 ARG A O 1
ATOM 630 N N . ALA A 1 96 ? -0.442 4.470 6.660 1.00 87.94 96 ALA A N 1
ATOM 631 C CA . ALA A 1 96 ? 0.643 3.50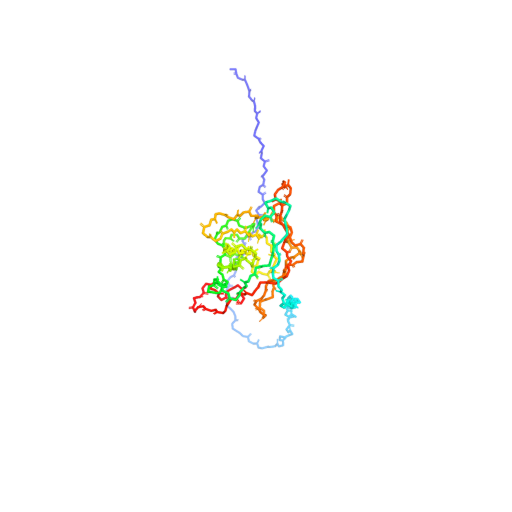5 6.610 1.00 87.94 96 ALA A CA 1
ATOM 632 C C . ALA A 1 96 ? 1.343 3.655 5.261 1.00 87.94 96 ALA A C 1
ATOM 634 O O . ALA A 1 96 ? 0.679 3.650 4.222 1.00 87.94 96 ALA A O 1
ATOM 635 N N . ALA A 1 97 ? 2.667 3.778 5.272 1.00 86.69 97 ALA A N 1
ATOM 636 C CA . ALA A 1 97 ? 3.452 3.796 4.051 1.00 86.69 97 ALA A CA 1
ATOM 637 C C . ALA A 1 97 ? 4.684 2.901 4.172 1.00 86.69 97 ALA A C 1
ATOM 639 O O . ALA A 1 97 ? 5.260 2.742 5.249 1.00 86.69 97 ALA A O 1
ATOM 640 N N . VAL A 1 98 ? 5.073 2.309 3.050 1.00 88.19 98 VAL A N 1
ATOM 641 C CA . VAL A 1 98 ? 6.324 1.568 2.896 1.00 88.19 98 VAL A CA 1
ATOM 642 C C . VAL A 1 98 ? 7.033 2.127 1.679 1.00 88.19 98 VAL A C 1
ATOM 644 O O . VAL A 1 98 ? 6.432 2.222 0.612 1.00 88.19 98 VAL A O 1
ATOM 647 N N . TYR A 1 99 ? 8.289 2.516 1.857 1.00 86.50 99 TYR A N 1
ATOM 648 C CA . TYR A 1 99 ? 9.148 3.151 0.861 1.00 86.50 99 TYR A CA 1
ATOM 649 C C . TYR A 1 99 ? 10.253 2.200 0.415 1.00 86.50 99 TYR A C 1
ATOM 651 O O . TYR A 1 99 ? 10.465 1.148 1.018 1.00 86.50 99 TYR A O 1
ATOM 659 N N . ALA A 1 100 ? 10.998 2.598 -0.615 1.00 86.25 100 ALA A N 1
ATOM 660 C CA . ALA A 1 100 ? 12.190 1.901 -1.086 1.00 86.25 100 ALA A CA 1
ATOM 661 C C . ALA A 1 100 ? 12.000 0.412 -1.460 1.00 86.25 100 ALA A C 1
ATOM 663 O O . ALA A 1 100 ? 12.987 -0.317 -1.580 1.00 86.25 100 ALA A O 1
ATOM 664 N N . MET A 1 101 ? 10.763 -0.048 -1.695 1.00 90.88 101 MET A N 1
ATOM 665 C CA . MET A 1 101 ? 10.513 -1.411 -2.174 1.00 90.88 101 MET A CA 1
ATOM 666 C C . MET A 1 101 ? 11.084 -1.556 -3.575 1.00 90.88 101 MET A C 1
ATOM 668 O O . MET A 1 101 ? 10.767 -0.765 -4.463 1.00 90.88 101 MET A O 1
ATOM 672 N N . THR A 1 102 ? 11.935 -2.552 -3.781 1.00 90.69 102 THR A N 1
ATOM 673 C CA . THR A 1 102 ? 12.672 -2.670 -5.039 1.00 90.69 102 THR A CA 1
ATOM 674 C C . THR A 1 102 ? 11.882 -3.497 -6.036 1.00 90.69 102 THR A C 1
ATOM 676 O O . THR A 1 102 ? 11.467 -4.615 -5.755 1.00 90.69 102 THR A O 1
ATOM 679 N N . HIS A 1 103 ? 11.672 -2.965 -7.229 1.00 91.75 103 HIS A N 1
ATOM 680 C CA . HIS A 1 103 ? 11.006 -3.688 -8.293 1.00 91.75 103 HIS A CA 1
ATOM 681 C C . HIS A 1 103 ? 11.967 -4.689 -8.945 1.00 91.75 103 HIS A C 1
ATOM 683 O O . HIS A 1 103 ? 12.970 -4.319 -9.563 1.00 91.75 103 HIS A O 1
ATOM 689 N N . SER A 1 104 ? 11.620 -5.971 -8.842 1.00 86.56 104 SER A N 1
ATOM 690 C CA . SER A 1 104 ? 12.457 -7.106 -9.266 1.00 86.56 104 SER A CA 1
ATOM 691 C C . SER A 1 104 ? 12.923 -7.051 -10.728 1.00 86.56 104 SER A C 1
ATOM 693 O O . SER A 1 104 ? 14.026 -7.492 -11.034 1.00 86.56 104 SER A O 1
ATOM 695 N N . GLY A 1 105 ? 12.118 -6.486 -11.633 1.00 84.56 105 GLY A N 1
ATOM 696 C CA . GLY A 1 105 ? 12.430 -6.436 -13.067 1.00 84.56 105 GLY A CA 1
ATOM 697 C C . GLY A 1 105 ? 13.214 -5.212 -13.556 1.00 84.56 105 GLY A C 1
ATOM 698 O O . GLY A 1 105 ? 13.617 -5.194 -14.713 1.00 84.56 105 GLY A O 1
ATOM 699 N N . ASN A 1 106 ? 13.394 -4.164 -12.740 1.00 85.50 106 ASN A N 1
ATOM 700 C CA . ASN A 1 106 ? 13.971 -2.896 -13.227 1.00 85.50 106 ASN A CA 1
ATOM 701 C C . ASN A 1 106 ? 14.793 -2.112 -12.182 1.00 85.50 106 ASN A C 1
ATOM 703 O O . ASN A 1 106 ? 15.253 -1.013 -12.487 1.00 85.50 106 ASN A O 1
ATOM 707 N N . ALA A 1 107 ? 14.959 -2.651 -10.967 1.00 85.44 107 ALA A N 1
ATOM 708 C CA . ALA A 1 107 ? 15.681 -2.045 -9.844 1.00 85.44 107 ALA A CA 1
ATOM 709 C C . ALA A 1 107 ? 15.173 -0.661 -9.387 1.00 85.44 107 ALA A C 1
ATOM 711 O O . ALA A 1 107 ? 15.801 -0.024 -8.538 1.00 85.44 107 ALA A O 1
ATOM 712 N N . ARG A 1 108 ? 14.031 -0.189 -9.904 1.00 88.06 108 ARG A N 1
ATOM 713 C CA . ARG A 1 108 ? 13.387 1.035 -9.421 1.00 88.06 108 ARG A CA 1
ATOM 714 C C . ARG A 1 108 ? 12.826 0.802 -8.031 1.00 88.06 108 ARG A C 1
ATOM 716 O O . ARG A 1 108 ? 12.416 -0.305 -7.681 1.00 88.06 108 ARG A O 1
ATOM 723 N N . LYS A 1 109 ? 12.796 1.868 -7.247 1.00 90.81 109 LYS A N 1
ATOM 724 C CA . LYS A 1 109 ? 12.235 1.861 -5.903 1.00 90.81 109 LYS A CA 1
ATOM 725 C C . LYS A 1 109 ? 10.831 2.425 -5.941 1.00 90.81 109 LYS A C 1
ATOM 727 O O . LYS A 1 109 ? 10.590 3.392 -6.654 1.00 90.81 109 LYS A O 1
ATOM 732 N N . TYR A 1 110 ? 9.934 1.838 -5.166 1.00 91.00 110 TYR A N 1
ATOM 733 C CA . TYR A 1 110 ? 8.542 2.250 -5.082 1.00 91.00 110 TYR A CA 1
ATOM 734 C C . TYR A 1 110 ? 8.135 2.528 -3.641 1.00 91.00 110 TYR A C 1
ATOM 736 O O . TYR A 1 110 ? 8.644 1.904 -2.703 1.00 91.00 110 TYR A O 1
ATOM 744 N N . MET A 1 111 ? 7.168 3.431 -3.492 1.00 90.69 111 MET A N 1
ATOM 745 C CA . MET A 1 111 ? 6.387 3.577 -2.277 1.00 90.69 111 MET A CA 1
ATOM 746 C C . MET A 1 111 ? 4.946 3.125 -2.483 1.00 90.69 111 MET A C 1
ATOM 748 O O . MET A 1 111 ? 4.359 3.336 -3.546 1.00 90.69 111 MET A O 1
ATOM 752 N N . VAL A 1 112 ? 4.366 2.550 -1.433 1.00 91.94 112 VAL A N 1
ATOM 753 C CA . VAL A 1 112 ? 2.921 2.351 -1.312 1.00 91.94 112 VAL A CA 1
ATOM 754 C C . VAL A 1 112 ? 2.452 3.050 -0.052 1.00 91.94 112 VAL A C 1
ATOM 756 O O . VAL A 1 112 ? 3.008 2.833 1.021 1.00 91.94 112 VAL A O 1
ATOM 759 N N . GLU A 1 113 ? 1.421 3.871 -0.194 1.00 90.50 113 GLU A N 1
ATOM 760 C CA . GLU A 1 113 ? 0.774 4.589 0.898 1.00 90.50 113 GLU A CA 1
ATOM 761 C C . GLU A 1 113 ? -0.708 4.232 0.946 1.00 90.50 113 GLU A C 1
ATOM 763 O O . GLU A 1 113 ? -1.384 4.189 -0.082 1.00 90.50 113 GLU A O 1
ATOM 768 N N . VAL A 1 114 ? -1.220 4.004 2.151 1.00 92.19 114 VAL A N 1
ATOM 769 C CA . VAL A 1 114 ? -2.610 3.637 2.403 1.00 92.19 114 VAL A CA 1
ATOM 770 C C . VAL A 1 114 ? -3.154 4.478 3.546 1.00 92.19 114 VAL A C 1
ATOM 772 O O . VAL A 1 114 ? -2.550 4.541 4.619 1.00 92.19 114 VAL A O 1
ATOM 775 N N . VAL A 1 115 ? -4.316 5.096 3.325 1.00 90.38 115 VAL A N 1
ATOM 776 C CA . VAL A 1 115 ? -5.030 5.871 4.345 1.00 90.38 115 VAL A CA 1
ATOM 777 C C . VAL A 1 115 ? -6.372 5.228 4.657 1.00 90.38 115 VAL A C 1
ATOM 779 O O . VAL A 1 115 ? -7.163 4.935 3.754 1.00 90.38 115 VAL A O 1
ATOM 782 N N . PHE A 1 116 ? -6.639 5.035 5.946 1.00 89.81 116 PHE A N 1
ATOM 783 C CA . PHE A 1 116 ? -7.821 4.334 6.435 1.00 89.81 116 PHE A CA 1
ATOM 784 C C . PHE A 1 116 ? -8.382 4.949 7.719 1.00 89.81 116 PHE A C 1
ATOM 786 O O . PHE A 1 116 ? -7.663 5.576 8.491 1.00 89.81 116 PHE A O 1
ATOM 793 N N . SER A 1 117 ? -9.682 4.779 7.955 1.00 88.00 117 SER A N 1
ATOM 794 C CA . SER A 1 117 ? -10.359 5.284 9.156 1.00 88.00 117 SER A CA 1
ATOM 795 C C . SER A 1 117 ? -9.838 4.607 10.424 1.00 88.00 117 SER A C 1
ATOM 797 O O . SER A 1 117 ? -9.734 3.382 10.479 1.00 88.00 117 SER A O 1
ATOM 799 N N . LYS A 1 118 ? -9.604 5.375 11.493 1.00 85.38 118 LYS A N 1
ATOM 800 C CA . LYS A 1 118 ? -9.273 4.822 12.815 1.00 85.38 118 LYS A CA 1
ATOM 801 C C . LYS A 1 118 ? -10.359 3.901 13.350 1.00 85.38 118 LYS A C 1
ATOM 803 O O . LYS A 1 118 ? -10.031 2.830 13.858 1.00 85.38 118 LYS A O 1
ATOM 808 N N . ALA A 1 119 ? -11.617 4.317 13.213 1.00 84.31 119 ALA A N 1
ATOM 809 C CA . ALA A 1 119 ? -12.767 3.653 13.814 1.00 84.31 119 ALA A CA 1
ATOM 810 C C . ALA A 1 119 ? -13.125 2.345 13.101 1.00 84.31 119 ALA A C 1
ATOM 812 O O . ALA A 1 119 ? -13.346 1.326 13.746 1.00 84.31 119 ALA A O 1
ATOM 813 N N . THR A 1 120 ? -13.172 2.368 11.768 1.00 87.69 120 THR A N 1
ATOM 814 C CA . THR A 1 120 ? -13.704 1.244 10.979 1.00 87.69 120 THR A CA 1
ATOM 815 C C . THR A 1 120 ? -12.648 0.508 10.171 1.00 87.69 120 THR A C 1
ATOM 817 O O . THR A 1 120 ? -12.949 -0.523 9.578 1.00 87.69 120 THR A O 1
ATOM 820 N N . LYS A 1 121 ? -11.425 1.048 10.093 1.00 88.44 121 LYS A N 1
ATOM 821 C CA . LYS A 1 121 ? -10.357 0.582 9.194 1.00 88.44 121 LYS A CA 1
ATOM 822 C C . LYS A 1 121 ? -10.736 0.603 7.707 1.00 88.44 121 LYS A C 1
ATOM 824 O O . LYS A 1 121 ? -10.017 0.059 6.876 1.00 88.44 121 LYS A O 1
ATOM 829 N N . ALA A 1 122 ? -11.825 1.291 7.360 1.00 90.00 122 ALA A N 1
ATOM 830 C CA . ALA A 1 122 ? -12.229 1.529 5.984 1.00 90.00 122 ALA A CA 1
ATOM 831 C C . ALA A 1 122 ? -11.158 2.338 5.244 1.00 90.00 122 ALA A C 1
ATOM 833 O O . ALA A 1 122 ? -10.788 3.426 5.690 1.00 90.00 122 ALA A O 1
ATOM 834 N N . VAL A 1 123 ? -10.678 1.817 4.116 1.00 91.44 123 VAL A N 1
ATOM 835 C CA . VAL A 1 123 ? -9.636 2.458 3.306 1.00 91.44 123 VAL A CA 1
ATOM 836 C C . VAL A 1 123 ? -10.260 3.495 2.378 1.00 91.44 123 VAL A C 1
ATOM 838 O O . VAL A 1 123 ? -11.195 3.190 1.640 1.00 91.44 123 VAL A O 1
ATOM 841 N N . SER A 1 124 ? -9.730 4.716 2.392 1.00 89.69 124 SER A N 1
ATOM 842 C CA . SER A 1 124 ? -10.233 5.838 1.582 1.00 89.69 124 SER A CA 1
ATOM 843 C C . SER A 1 124 ? -9.251 6.279 0.501 1.00 89.69 124 SER A C 1
ATOM 845 O O . SER A 1 124 ? -9.639 6.969 -0.445 1.00 89.69 124 SER A O 1
ATOM 847 N N . TYR A 1 125 ? -7.978 5.906 0.636 1.00 90.56 125 TYR A N 1
ATOM 848 C CA . TYR A 1 125 ? -6.941 6.284 -0.311 1.00 90.56 125 TYR A CA 1
ATOM 849 C C . TYR A 1 125 ? -5.830 5.241 -0.373 1.00 90.56 125 TYR A C 1
ATOM 851 O O . TYR A 1 125 ? -5.394 4.727 0.658 1.00 90.56 125 TYR A O 1
ATOM 859 N N . VAL A 1 126 ? -5.372 4.970 -1.593 1.00 93.12 126 VAL A N 1
ATOM 860 C CA . VAL A 1 126 ? -4.162 4.194 -1.872 1.00 93.12 126 VAL A CA 1
ATOM 861 C C . VAL A 1 126 ? -3.354 4.928 -2.929 1.00 93.12 126 VAL A C 1
ATOM 863 O O . VAL A 1 126 ? -3.905 5.384 -3.934 1.00 93.12 126 VAL A O 1
ATOM 866 N N . ALA A 1 127 ? -2.047 5.005 -2.721 1.00 91.75 127 ALA A N 1
ATOM 867 C CA . ALA A 1 127 ? -1.096 5.518 -3.686 1.00 91.75 127 ALA A CA 1
ATOM 868 C C . ALA A 1 127 ? 0.048 4.537 -3.908 1.00 91.75 127 ALA A C 1
ATOM 870 O O . ALA A 1 127 ? 0.513 3.884 -2.977 1.00 91.75 127 ALA A O 1
ATOM 871 N N . LEU A 1 128 ? 0.508 4.489 -5.151 1.00 92.19 128 LEU A N 1
ATOM 872 C CA . LEU A 1 128 ? 1.707 3.808 -5.603 1.00 92.19 128 LEU A CA 1
ATOM 873 C C . LEU A 1 128 ? 2.520 4.813 -6.417 1.00 92.19 128 LEU A C 1
ATOM 875 O O . LEU A 1 128 ? 1.987 5.457 -7.321 1.00 92.19 128 LEU A O 1
ATOM 879 N N . GLY A 1 129 ? 3.809 4.934 -6.140 1.00 89.50 129 GLY A N 1
ATOM 880 C CA . GLY A 1 129 ? 4.705 5.761 -6.942 1.00 89.50 129 GLY A CA 1
ATOM 881 C C . GLY A 1 129 ? 6.135 5.286 -6.873 1.00 89.50 129 GLY A C 1
ATOM 882 O O . GLY A 1 129 ? 6.467 4.452 -6.033 1.00 89.50 129 GLY A O 1
ATOM 883 N N . GLU A 1 130 ? 6.972 5.810 -7.761 1.00 87.56 130 GLU A N 1
ATOM 884 C CA . GLU A 1 130 ? 8.415 5.655 -7.620 1.00 87.56 130 GLU A CA 1
ATOM 885 C C . GLU A 1 130 ? 8.899 6.470 -6.418 1.00 87.56 130 GLU A C 1
ATOM 887 O O . GLU A 1 130 ? 8.484 7.614 -6.214 1.00 87.56 130 GLU A O 1
ATOM 892 N N . ASP A 1 131 ? 9.769 5.860 -5.618 1.00 76.25 131 ASP A N 1
ATOM 893 C CA . ASP A 1 131 ? 10.344 6.453 -4.416 1.00 76.25 131 ASP A CA 1
ATOM 894 C C . ASP A 1 131 ? 10.944 7.831 -4.739 1.00 76.25 131 ASP A C 1
ATOM 896 O O . ASP A 1 131 ? 11.506 8.027 -5.816 1.00 76.25 131 ASP A O 1
ATOM 900 N N . VAL A 1 132 ? 10.771 8.794 -3.828 1.00 66.12 132 VAL A N 1
ATOM 901 C CA . VAL A 1 132 ? 11.135 10.225 -3.958 1.00 66.12 132 VAL A CA 1
ATOM 902 C C . VAL A 1 132 ? 10.504 11.018 -5.121 1.00 66.12 132 VAL A C 1
ATOM 904 O O . VAL A 1 132 ? 10.831 12.192 -5.303 1.00 66.12 132 VAL A O 1
ATOM 907 N N . THR A 1 133 ? 9.560 10.443 -5.872 1.00 70.88 133 THR A N 1
ATOM 908 C CA . THR A 1 133 ? 8.754 11.158 -6.880 1.00 70.88 133 THR A CA 1
ATOM 909 C C . THR A 1 133 ? 7.274 11.209 -6.478 1.00 70.88 133 THR A C 1
ATOM 911 O O . THR A 1 133 ? 6.843 10.446 -5.612 1.00 70.88 133 THR A O 1
ATOM 914 N N . PRO A 1 134 ? 6.457 12.114 -7.049 1.00 67.31 134 PRO A N 1
ATOM 915 C CA . PRO A 1 134 ? 5.016 12.102 -6.812 1.00 67.31 134 PRO A CA 1
ATOM 916 C C . PRO A 1 134 ? 4.385 10.759 -7.198 1.00 67.31 134 PRO A C 1
ATOM 918 O O . PRO A 1 134 ? 4.801 10.123 -8.167 1.00 67.31 134 PRO A O 1
ATOM 921 N N . ALA A 1 135 ? 3.348 10.347 -6.462 1.00 68.31 135 ALA A N 1
ATOM 922 C CA . ALA A 1 135 ? 2.660 9.084 -6.713 1.00 68.31 135 ALA A CA 1
ATOM 923 C C . ALA A 1 135 ? 2.188 8.964 -8.172 1.00 68.31 135 ALA A C 1
ATOM 925 O O . ALA A 1 135 ? 1.454 9.816 -8.673 1.00 68.31 135 ALA A O 1
ATOM 926 N N . THR A 1 136 ? 2.602 7.884 -8.834 1.00 78.12 136 THR A N 1
ATOM 927 C CA . THR A 1 136 ? 2.306 7.599 -10.244 1.00 78.12 136 THR A CA 1
ATOM 928 C C . THR A 1 136 ? 0.869 7.120 -10.434 1.00 78.12 136 THR A C 1
ATOM 930 O O . THR A 1 136 ? 0.227 7.453 -11.426 1.00 78.12 136 THR A O 1
ATOM 933 N N . PHE A 1 137 ? 0.341 6.376 -9.462 1.00 87.19 137 PHE A N 1
ATOM 934 C CA . PHE A 1 137 ? -1.020 5.862 -9.466 1.00 87.19 137 PHE A CA 1
ATOM 935 C C . PHE A 1 137 ? -1.669 6.119 -8.116 1.00 87.19 137 PHE A C 1
ATOM 937 O O . PHE A 1 137 ? -1.110 5.791 -7.071 1.00 87.19 137 PHE A O 1
ATOM 944 N N . THR A 1 138 ? -2.875 6.675 -8.124 1.00 88.12 138 THR A N 1
ATOM 945 C CA . THR A 1 138 ? -3.639 6.892 -6.895 1.00 88.12 138 THR A CA 1
ATOM 946 C C . THR A 1 138 ? -5.091 6.513 -7.099 1.00 88.12 138 THR A C 1
ATOM 948 O O . THR A 1 138 ? -5.633 6.603 -8.200 1.00 88.12 138 THR A O 1
ATOM 951 N N . VAL A 1 139 ? -5.743 6.088 -6.029 1.00 87.62 139 VAL A N 1
ATOM 952 C CA . VAL A 1 139 ? -7.197 6.026 -5.962 1.00 87.62 139 VAL A CA 1
ATOM 953 C C . VAL A 1 139 ? -7.630 6.699 -4.676 1.00 87.62 139 VAL A C 1
ATOM 955 O O . VAL A 1 139 ? -7.116 6.413 -3.596 1.00 87.62 139 VAL A O 1
ATOM 958 N N . ARG A 1 140 ? -8.578 7.621 -4.808 1.00 86.12 140 ARG A N 1
ATOM 959 C CA . ARG A 1 140 ? -9.302 8.220 -3.695 1.00 86.12 140 ARG A CA 1
ATOM 960 C C . ARG A 1 140 ? -10.759 7.857 -3.878 1.00 86.12 140 ARG A C 1
ATOM 962 O O . ARG A 1 140 ? -11.338 8.167 -4.915 1.00 86.12 140 ARG A O 1
ATOM 969 N N . ALA A 1 141 ? -11.333 7.191 -2.893 1.00 79.12 141 ALA A N 1
ATOM 970 C CA . ALA A 1 141 ? -12.677 6.664 -3.011 1.00 79.12 141 ALA A CA 1
ATOM 971 C C . ALA A 1 141 ? -13.648 7.456 -2.131 1.00 79.12 141 ALA A C 1
ATOM 973 O O . ALA A 1 141 ? -13.351 7.767 -0.979 1.00 79.12 141 ALA A O 1
ATOM 974 N N . ALA A 1 142 ? -14.811 7.798 -2.694 1.00 74.19 142 ALA A N 1
ATOM 975 C CA . ALA A 1 142 ? -15.913 8.415 -1.950 1.00 74.19 142 ALA A CA 1
ATOM 976 C C . ALA A 1 142 ? -16.614 7.410 -1.015 1.00 74.19 142 ALA A C 1
ATOM 978 O O . ALA A 1 142 ? -17.256 7.804 -0.046 1.00 74.19 142 ALA A O 1
ATOM 979 N N . ALA A 1 143 ? -16.461 6.117 -1.305 1.00 82.31 143 ALA A N 1
ATOM 980 C CA . ALA A 1 143 ? -16.861 4.996 -0.465 1.00 82.31 143 ALA A CA 1
ATOM 981 C C . ALA A 1 143 ? -15.624 4.145 -0.118 1.00 82.31 143 ALA A C 1
ATOM 983 O O . ALA A 1 143 ? -14.632 4.220 -0.839 1.00 82.31 143 ALA A O 1
ATOM 984 N N . PRO A 1 144 ? -15.652 3.328 0.949 1.00 86.69 144 PRO A N 1
ATOM 985 C CA . PRO A 1 144 ? -14.524 2.471 1.309 1.00 86.69 144 PRO A CA 1
ATOM 986 C C . PRO A 1 144 ? -14.056 1.556 0.168 1.00 86.69 144 PRO A C 1
ATOM 988 O O . PRO A 1 144 ? -14.869 0.909 -0.493 1.00 86.69 144 PRO A O 1
ATOM 991 N N . LEU A 1 145 ? -12.739 1.451 -0.023 1.00 90.38 145 LEU A N 1
ATOM 992 C CA . LEU A 1 145 ? -12.118 0.504 -0.952 1.00 90.38 145 LEU A CA 1
ATOM 993 C C . LEU A 1 145 ? -12.165 -0.909 -0.367 1.00 90.38 145 LEU A C 1
ATOM 995 O O . LEU A 1 145 ? -11.280 -1.314 0.382 1.00 90.38 145 LEU A O 1
ATOM 999 N N . THR A 1 146 ? -13.189 -1.678 -0.729 1.00 92.88 146 THR A N 1
ATOM 1000 C CA . THR A 1 146 ? -13.382 -3.059 -0.251 1.00 92.88 146 THR A CA 1
ATOM 1001 C C . THR A 1 146 ? -12.331 -4.043 -0.769 1.00 92.88 146 THR A C 1
ATOM 1003 O O . THR A 1 146 ? -12.173 -5.122 -0.207 1.00 92.88 146 THR A O 1
ATOM 1006 N N . SER A 1 147 ? -11.585 -3.672 -1.814 1.00 94.50 147 SER A N 1
ATOM 1007 C CA . SER A 1 147 ? -10.455 -4.443 -2.339 1.00 94.50 147 SER A CA 1
ATOM 1008 C C . SER A 1 147 ? -9.210 -4.378 -1.444 1.00 94.50 147 SER A C 1
ATOM 1010 O O . SER A 1 147 ? -8.229 -5.073 -1.717 1.00 94.50 147 SER A O 1
ATOM 1012 N N . VAL A 1 148 ? -9.222 -3.542 -0.399 1.00 96.00 148 VAL A N 1
ATOM 1013 C CA . VAL A 1 148 ? -8.098 -3.347 0.520 1.00 96.00 148 VAL A CA 1
ATOM 1014 C C . VAL A 1 148 ? -8.504 -3.731 1.938 1.00 96.00 148 VAL A C 1
ATOM 1016 O O . VAL A 1 148 ? -9.493 -3.236 2.473 1.00 96.00 148 VAL A O 1
ATOM 1019 N N . ALA A 1 149 ? -7.709 -4.594 2.561 1.00 95.06 149 ALA A N 1
ATOM 1020 C CA . ALA A 1 149 ? -7.925 -5.096 3.912 1.00 95.06 149 ALA A CA 1
ATOM 1021 C C . ALA A 1 149 ? -6.802 -4.631 4.844 1.00 95.06 149 ALA A C 1
ATOM 1023 O O . ALA A 1 149 ? -5.628 -4.766 4.502 1.00 95.06 149 ALA A O 1
ATOM 1024 N N . ILE A 1 150 ? -7.151 -4.122 6.028 1.00 91.69 150 ILE A N 1
ATOM 1025 C CA . ILE A 1 150 ? -6.186 -3.709 7.055 1.00 91.69 150 ILE A CA 1
ATOM 1026 C C . ILE A 1 150 ? -6.183 -4.743 8.183 1.00 91.69 150 ILE A C 1
ATOM 1028 O O . ILE A 1 150 ? -7.156 -4.862 8.925 1.00 91.69 150 ILE A O 1
ATOM 1032 N N . ASP A 1 151 ? -5.074 -5.461 8.330 1.00 90.56 151 ASP A N 1
ATOM 1033 C CA . ASP A 1 151 ? -4.822 -6.400 9.420 1.00 90.56 151 ASP A CA 1
ATOM 1034 C C . ASP A 1 151 ? -3.779 -5.800 10.365 1.00 90.56 151 ASP A C 1
ATOM 1036 O O . ASP A 1 151 ? -2.566 -5.896 10.161 1.00 90.56 151 ASP A O 1
ATOM 1040 N N . ILE A 1 152 ? -4.272 -5.134 11.406 1.00 84.69 152 ILE A N 1
ATOM 1041 C CA . ILE A 1 152 ? -3.427 -4.505 12.424 1.00 84.69 152 ILE A CA 1
ATOM 1042 C C . ILE A 1 152 ? -2.672 -5.562 13.240 1.00 84.69 152 ILE A C 1
ATOM 1044 O O . ILE A 1 152 ? -1.499 -5.363 13.550 1.00 84.69 152 ILE A O 1
ATOM 1048 N N . ALA A 1 153 ? -3.310 -6.697 13.541 1.00 83.94 153 ALA A N 1
ATOM 1049 C CA . ALA A 1 153 ? -2.743 -7.735 14.398 1.00 83.94 153 ALA A CA 1
ATOM 1050 C C . ALA A 1 153 ? -1.491 -8.366 13.772 1.00 83.94 153 ALA A C 1
ATOM 1052 O O . ALA A 1 153 ? -0.464 -8.517 14.435 1.00 83.94 153 ALA A O 1
ATOM 1053 N N . ASN A 1 154 ? -1.545 -8.672 12.473 1.00 85.69 154 ASN A N 1
ATOM 1054 C CA . ASN A 1 154 ? -0.407 -9.215 11.730 1.00 85.69 154 ASN A CA 1
ATOM 1055 C C . ASN A 1 154 ? 0.434 -8.141 11.033 1.00 85.69 154 ASN A C 1
ATOM 1057 O O . ASN A 1 154 ? 1.438 -8.480 10.405 1.00 85.69 154 ASN A O 1
ATOM 1061 N N . ARG A 1 155 ? 0.058 -6.862 11.163 1.00 84.44 155 ARG A N 1
ATOM 1062 C CA . ARG A 1 155 ? 0.713 -5.699 10.544 1.00 84.44 155 ARG A CA 1
ATOM 1063 C C . ARG A 1 155 ? 0.826 -5.815 9.032 1.00 84.44 155 ARG A C 1
ATOM 1065 O O . ARG A 1 155 ? 1.901 -5.692 8.439 1.00 84.44 155 ARG A O 1
ATOM 1072 N N . ARG A 1 156 ? -0.311 -6.104 8.412 1.00 89.62 156 ARG A N 1
ATOM 1073 C CA . ARG A 1 156 ? -0.419 -6.355 6.982 1.00 89.62 156 ARG A CA 1
ATOM 1074 C C . ARG A 1 156 ? -1.542 -5.553 6.364 1.00 89.62 156 ARG A C 1
ATOM 1076 O O . ARG A 1 156 ? -2.592 -5.338 6.960 1.00 89.62 156 ARG A O 1
ATOM 1083 N N . ILE A 1 157 ? -1.315 -5.163 5.123 1.00 93.31 157 ILE A N 1
ATOM 1084 C CA . ILE A 1 157 ? -2.326 -4.599 4.244 1.00 93.31 157 ILE A CA 1
ATOM 1085 C C . ILE A 1 157 ? -2.491 -5.563 3.081 1.00 93.31 157 ILE A C 1
ATOM 1087 O O . ILE A 1 157 ? -1.515 -5.882 2.408 1.00 93.31 157 ILE A O 1
ATOM 1091 N N . GLY A 1 158 ? -3.703 -6.059 2.869 1.00 96.06 158 GLY A N 1
ATOM 1092 C CA . GLY A 1 158 ? -4.039 -6.939 1.755 1.00 96.06 158 GLY A CA 1
ATOM 1093 C C . GLY A 1 158 ? -4.631 -6.149 0.598 1.00 96.06 158 GLY A C 1
ATOM 1094 O O . GLY A 1 158 ? -5.459 -5.270 0.820 1.00 96.06 158 GLY A O 1
ATOM 1095 N N . PHE A 1 159 ? -4.248 -6.489 -0.628 1.00 97.44 159 PHE A N 1
ATOM 1096 C CA . PHE A 1 159 ? -4.797 -5.938 -1.862 1.00 97.44 159 PHE A CA 1
ATOM 1097 C C . PHE A 1 159 ? -5.355 -7.077 -2.714 1.00 97.44 159 PHE A C 1
ATOM 1099 O O . PHE A 1 159 ? -4.631 -8.008 -3.063 1.00 97.44 159 PHE A O 1
ATOM 1106 N N . THR A 1 160 ? -6.632 -6.990 -3.077 1.0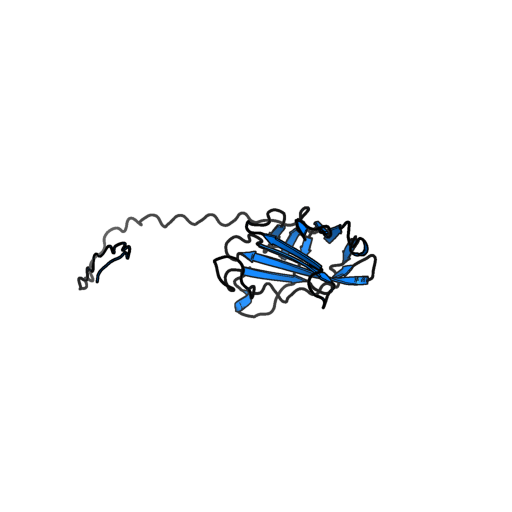0 97.06 160 THR A N 1
ATOM 1107 C CA . THR A 1 160 ? -7.307 -7.969 -3.938 1.00 97.06 160 THR A CA 1
ATOM 1108 C C . THR A 1 160 ? -7.810 -7.265 -5.187 1.00 97.06 160 THR A C 1
ATOM 1110 O O . THR A 1 160 ? -8.893 -6.689 -5.181 1.00 97.06 160 THR A O 1
ATOM 1113 N N . ASN A 1 161 ? -7.017 -7.301 -6.261 1.00 94.88 161 ASN A N 1
ATOM 1114 C CA . ASN A 1 161 ? -7.316 -6.596 -7.514 1.00 94.88 161 ASN A CA 1
ATOM 1115 C C . ASN A 1 161 ? -7.638 -5.104 -7.296 1.00 94.88 161 ASN A C 1
ATOM 1117 O O . ASN A 1 161 ? -8.591 -4.565 -7.856 1.00 94.88 161 ASN A O 1
ATOM 1121 N N . THR A 1 162 ? -6.849 -4.433 -6.456 1.00 95.25 162 THR A N 1
ATOM 1122 C CA . THR A 1 162 ? -7.062 -3.020 -6.130 1.00 95.25 162 THR A CA 1
ATOM 1123 C C . THR A 1 162 ? -6.629 -2.149 -7.297 1.00 95.25 162 THR A C 1
ATOM 1125 O O . THR A 1 162 ? -5.436 -2.017 -7.563 1.00 95.25 162 THR A O 1
ATOM 1128 N N . VAL A 1 163 ? -7.597 -1.535 -7.975 1.00 93.56 163 VAL A N 1
ATOM 1129 C CA . VAL A 1 163 ? -7.348 -0.651 -9.117 1.00 93.56 163 VAL A CA 1
ATOM 1130 C C . VAL A 1 163 ? -7.004 0.762 -8.640 1.00 93.56 163 VAL A C 1
ATOM 1132 O O . VAL A 1 163 ? -7.773 1.406 -7.928 1.00 93.56 163 VAL A O 1
ATOM 1135 N N . LEU A 1 164 ? -5.849 1.254 -9.073 1.00 92.06 164 LEU A N 1
ATOM 1136 C CA . LEU A 1 164 ? -5.346 2.612 -8.908 1.00 92.06 164 LEU A CA 1
ATOM 1137 C C . LEU A 1 164 ? -5.492 3.369 -10.236 1.00 92.06 164 LEU A C 1
ATOM 1139 O O . LEU A 1 164 ? -5.265 2.797 -11.299 1.00 92.06 164 LEU A O 1
ATOM 1143 N N . GLY A 1 165 ? -5.843 4.656 -10.193 1.00 86.25 165 GLY A N 1
ATOM 1144 C CA . GLY A 1 165 ? -6.056 5.475 -11.394 1.00 86.25 165 GLY A CA 1
ATOM 1145 C C . GLY A 1 165 ? -7.410 5.246 -12.075 1.00 86.25 165 GLY A C 1
ATOM 1146 O O . GLY A 1 165 ? -7.514 5.376 -13.295 1.00 86.25 165 GLY A O 1
ATOM 1147 N N . ALA A 1 166 ? -8.442 4.875 -11.305 1.00 65.00 166 ALA A N 1
ATOM 1148 C CA . ALA A 1 166 ? -9.773 4.553 -11.821 1.00 65.00 166 ALA A CA 1
ATOM 1149 C C . ALA A 1 166 ? -10.321 5.668 -12.741 1.00 65.00 166 ALA A C 1
ATOM 1151 O O . ALA A 1 166 ? -10.575 6.784 -12.292 1.00 65.00 166 ALA A O 1
ATOM 1152 N N . GLY A 1 167 ? -10.499 5.343 -14.030 1.00 61.16 167 GLY A N 1
ATOM 1153 C CA . GLY A 1 167 ? -11.066 6.232 -15.055 1.00 61.16 167 GLY A CA 1
ATOM 1154 C C . GLY A 1 167 ? -10.079 6.802 -16.085 1.00 61.16 167 GLY A C 1
ATOM 1155 O O . GLY A 1 167 ? -10.518 7.508 -16.989 1.00 61.16 167 GLY A O 1
ATOM 1156 N N . GLY A 1 168 ? -8.776 6.507 -15.988 1.00 63.19 168 GLY A N 1
ATOM 1157 C CA . GLY A 1 168 ? -7.758 6.971 -16.942 1.00 63.19 168 GLY A CA 1
ATOM 1158 C C . GLY A 1 168 ? -7.104 5.854 -17.765 1.00 63.19 168 GLY A C 1
ATOM 1159 O O . GLY A 1 168 ? -7.154 4.684 -17.401 1.00 63.19 168 GLY A O 1
ATOM 1160 N N . ALA A 1 169 ? -6.417 6.229 -18.851 1.00 65.38 169 ALA A N 1
ATOM 1161 C CA . ALA A 1 169 ? -5.616 5.312 -19.680 1.00 65.38 169 ALA A CA 1
ATOM 1162 C C . ALA A 1 169 ? -4.410 4.691 -18.939 1.00 65.38 169 ALA A C 1
ATOM 1164 O O . ALA A 1 169 ? -3.816 3.728 -19.420 1.00 65.38 169 ALA A O 1
ATOM 1165 N N . ASN A 1 170 ? -4.073 5.230 -17.763 1.00 78.00 170 ASN A N 1
ATOM 1166 C CA . ASN A 1 170 ? -2.922 4.846 -16.951 1.00 78.00 170 ASN A CA 1
ATOM 1167 C C . ASN A 1 170 ? -3.381 4.265 -15.607 1.00 78.00 170 ASN A C 1
ATOM 1169 O O . ASN A 1 170 ? -3.120 4.836 -14.549 1.00 78.00 170 ASN A O 1
ATOM 1173 N N . ALA A 1 171 ? -4.134 3.166 -15.654 1.00 89.19 171 ALA A N 1
ATOM 1174 C CA . ALA A 1 171 ? -4.535 2.435 -14.457 1.00 89.19 171 ALA A CA 1
ATOM 1175 C C . ALA A 1 171 ? -3.504 1.353 -14.105 1.00 89.19 171 ALA A C 1
ATOM 1177 O O . ALA A 1 171 ? -2.882 0.750 -14.986 1.00 89.19 171 ALA A O 1
ATOM 1178 N N . ALA A 1 172 ? -3.357 1.080 -12.812 1.00 91.94 172 ALA A N 1
ATOM 1179 C CA . ALA A 1 172 ? -2.573 -0.034 -12.295 1.00 91.94 172 ALA A CA 1
ATOM 1180 C C . ALA A 1 172 ? -3.413 -0.858 -11.318 1.00 91.94 172 ALA A C 1
ATOM 1182 O O . ALA A 1 172 ? -4.322 -0.342 -10.681 1.00 91.94 172 ALA A O 1
ATOM 1183 N N . THR A 1 173 ? -3.103 -2.136 -11.180 1.00 94.94 173 THR A N 1
ATOM 1184 C CA . THR A 1 173 ? -3.733 -3.064 -10.249 1.00 94.94 173 THR A CA 1
ATOM 1185 C C . THR A 1 173 ? -2.683 -3.541 -9.264 1.00 94.94 173 THR A C 1
ATOM 1187 O O . THR A 1 173 ? -1.630 -4.028 -9.676 1.00 94.94 173 THR A O 1
ATOM 1190 N N . LEU A 1 174 ? -2.984 -3.413 -7.974 1.00 95.88 174 LEU A N 1
ATOM 1191 C CA . LEU A 1 174 ? -2.224 -4.019 -6.889 1.00 95.88 174 LEU A CA 1
ATOM 1192 C C . LEU A 1 174 ? -2.883 -5.326 -6.447 1.00 95.88 174 LEU A C 1
ATOM 1194 O O . LEU A 1 174 ? -4.095 -5.376 -6.208 1.00 95.88 174 LEU A O 1
ATOM 1198 N N . ASN A 1 175 ? -2.077 -6.372 -6.295 1.00 97.38 175 ASN A N 1
ATOM 1199 C CA . ASN A 1 175 ? -2.506 -7.650 -5.735 1.00 97.38 175 ASN A CA 1
ATOM 1200 C C . ASN A 1 175 ? -1.421 -8.211 -4.803 1.00 97.38 175 ASN A C 1
ATOM 1202 O O . ASN A 1 175 ? -0.237 -8.120 -5.123 1.00 97.38 175 ASN A O 1
ATOM 1206 N N . GLY A 1 176 ? -1.816 -8.752 -3.650 1.00 97.00 176 GLY A N 1
ATOM 1207 C CA . GLY A 1 176 ? -0.907 -9.347 -2.670 1.00 97.00 176 GLY A CA 1
ATOM 1208 C C . GLY A 1 176 ? -1.007 -8.712 -1.289 1.00 97.00 176 GLY A C 1
ATOM 1209 O O . GLY A 1 176 ? -2.067 -8.231 -0.894 1.00 97.00 176 GLY A O 1
ATOM 1210 N N . SER A 1 177 ? 0.098 -8.705 -0.541 1.00 94.69 177 SER A N 1
ATOM 1211 C CA . SER A 1 177 ? 0.162 -8.064 0.776 1.00 94.69 177 SER A CA 1
ATOM 1212 C C . SER A 1 177 ? 1.343 -7.115 0.904 1.00 94.69 177 SER A C 1
ATOM 1214 O O . SER A 1 177 ? 2.383 -7.301 0.273 1.00 94.69 177 SER A O 1
ATOM 1216 N N . LEU A 1 178 ? 1.205 -6.137 1.789 1.00 91.94 178 LEU A N 1
ATOM 1217 C CA . LEU A 1 178 ? 2.271 -5.259 2.242 1.00 91.94 178 LEU A CA 1
ATOM 1218 C C . LEU A 1 178 ? 2.396 -5.362 3.759 1.00 91.94 178 LEU A C 1
ATOM 1220 O O . LEU A 1 178 ? 1.423 -5.138 4.476 1.00 91.94 178 LEU A O 1
ATOM 1224 N N . GLU A 1 179 ? 3.581 -5.700 4.249 1.00 87.69 179 GLU A N 1
ATOM 1225 C CA . GLU A 1 179 ? 3.900 -5.670 5.672 1.00 87.69 179 GLU A CA 1
ATOM 1226 C C . GLU A 1 179 ? 4.408 -4.279 6.056 1.00 87.69 179 GLU A C 1
ATOM 1228 O O . GLU A 1 179 ? 5.189 -3.673 5.325 1.00 87.69 179 GLU A O 1
ATOM 1233 N N . PHE A 1 180 ? 4.005 -3.788 7.225 1.00 78.94 180 PHE A N 1
ATOM 1234 C CA . PHE A 1 180 ? 4.577 -2.579 7.814 1.00 78.94 180 PHE A CA 1
ATOM 1235 C C . PHE A 1 180 ? 5.294 -2.910 9.128 1.00 78.94 180 PHE A C 1
ATOM 12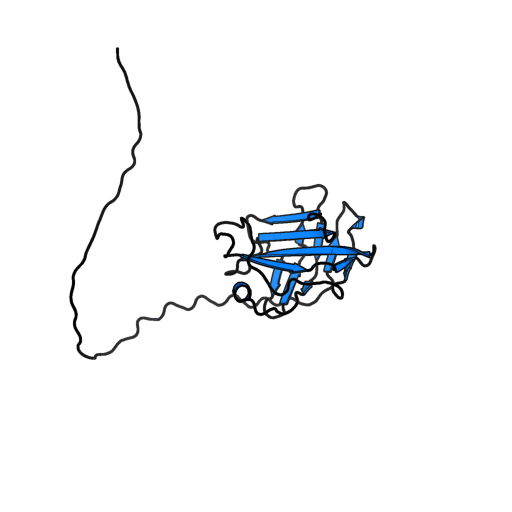37 O O . PHE A 1 180 ? 4.896 -3.799 9.885 1.00 78.94 180 PHE A O 1
ATOM 1244 N N . VAL A 1 181 ? 6.412 -2.226 9.379 1.00 70.81 181 VAL A N 1
ATOM 1245 C CA . VAL A 1 181 ? 7.315 -2.522 10.503 1.00 70.81 181 VAL A CA 1
ATOM 1246 C C . VAL A 1 181 ? 6.749 -2.075 11.857 1.00 70.81 181 VAL A C 1
ATOM 1248 O O . VAL A 1 181 ? 5.893 -1.194 11.942 1.00 70.81 181 VAL A O 1
ATOM 1251 N N . THR A 1 182 ? 7.257 -2.662 12.948 1.00 56.62 182 THR A N 1
ATOM 1252 C CA . THR A 1 182 ? 6.987 -2.195 14.322 1.00 56.62 182 THR A CA 1
ATOM 1253 C C . THR A 1 182 ? 7.860 -1.008 14.740 1.00 56.62 182 THR A C 1
ATOM 1255 O O . THR A 1 182 ? 9.078 -1.124 14.752 1.00 56.62 182 THR A O 1
ATOM 1258 N N . ASN A 1 183 ? 7.176 0.017 15.262 1.00 48.25 183 ASN A N 1
ATOM 1259 C CA . ASN A 1 183 ? 7.511 0.913 16.381 1.00 48.25 183 ASN A CA 1
ATOM 1260 C C . ASN A 1 183 ? 8.572 2.027 16.272 1.00 48.25 183 ASN A C 1
ATOM 1262 O O . ASN A 1 183 ? 9.760 1.812 16.077 1.00 48.25 183 ASN A O 1
ATOM 1266 N N . GLY A 1 184 ? 8.118 3.218 16.681 1.00 38.66 184 GLY A N 1
ATOM 1267 C CA . GLY A 1 184 ? 8.837 4.107 17.598 1.00 38.66 184 GLY A CA 1
ATOM 1268 C C . GLY A 1 184 ? 7.825 4.681 18.600 1.00 38.66 184 GLY A C 1
ATOM 1269 O O . GLY A 1 184 ? 6.690 4.951 18.211 1.00 38.66 184 GLY A O 1
ATOM 1270 N N . SER A 1 185 ? 8.219 4.820 19.865 1.00 43.19 185 SER A N 1
ATOM 1271 C CA . SER A 1 185 ? 7.428 5.196 21.052 1.00 43.19 185 SER A CA 1
ATOM 1272 C C . SER A 1 185 ? 6.883 6.636 21.036 1.00 43.19 185 SER A C 1
ATOM 1274 O O . SER A 1 185 ? 7.174 7.430 21.929 1.00 43.19 185 SER A O 1
ATOM 1276 N N . VAL A 1 186 ? 6.127 7.007 20.005 1.00 48.38 186 VAL A N 1
ATOM 1277 C CA . VAL A 1 186 ? 5.549 8.350 19.863 1.00 48.38 186 VAL A CA 1
ATOM 1278 C C . VAL A 1 186 ? 4.046 8.264 20.106 1.00 48.38 186 VAL A C 1
ATOM 1280 O O . VAL A 1 186 ? 3.358 7.500 19.434 1.00 48.38 186 VAL A O 1
ATOM 1283 N N . ALA A 1 187 ? 3.546 9.041 21.069 1.00 46.97 187 ALA A N 1
ATOM 1284 C CA . ALA A 1 187 ? 2.170 8.986 21.573 1.00 46.97 187 ALA A CA 1
ATOM 1285 C C . ALA A 1 187 ? 1.089 9.086 20.476 1.00 46.97 187 ALA A C 1
ATOM 1287 O O . ALA A 1 187 ? 0.081 8.386 20.551 1.00 46.97 187 ALA A O 1
ATOM 1288 N N . ASP A 1 188 ? 1.329 9.856 19.409 1.00 45.31 188 ASP A N 1
ATOM 1289 C CA . ASP A 1 188 ? 0.381 10.015 18.294 1.00 45.31 188 ASP A CA 1
ATOM 1290 C C . ASP A 1 188 ? 0.134 8.721 17.493 1.00 45.31 188 ASP A C 1
ATOM 1292 O O . ASP A 1 188 ? -0.870 8.600 16.791 1.00 45.31 188 ASP A O 1
ATOM 1296 N N . ARG A 1 189 ? 1.018 7.725 17.628 1.00 53.31 189 ARG A N 1
ATOM 1297 C CA . ARG A 1 189 ? 0.979 6.445 16.900 1.00 53.31 189 ARG A CA 1
ATOM 1298 C C . ARG A 1 189 ? 0.099 5.391 17.578 1.00 53.31 189 ARG A C 1
ATOM 1300 O O . ARG A 1 189 ? -0.374 4.481 16.908 1.00 53.31 189 ARG A O 1
ATOM 1307 N N . ALA A 1 190 ? -0.189 5.548 18.873 1.00 52.41 190 ALA A N 1
ATOM 1308 C CA . ALA A 1 190 ? -0.965 4.591 19.672 1.00 52.41 190 ALA A CA 1
ATOM 1309 C C . ALA A 1 190 ? -2.470 4.546 19.329 1.00 52.41 190 ALA A C 1
ATOM 1311 O O . ALA A 1 190 ? -3.195 3.695 19.829 1.00 52.41 190 ALA A O 1
ATOM 1312 N N . SER A 1 191 ? -2.964 5.470 18.496 1.00 64.38 191 SER A N 1
ATOM 1313 C CA . SER A 1 191 ? -4.397 5.585 18.170 1.00 64.38 191 SER A CA 1
ATOM 1314 C C . SER A 1 191 ? -4.804 4.922 16.848 1.00 64.38 191 SER A C 1
ATOM 1316 O O . SER A 1 191 ? -5.990 4.883 16.517 1.00 64.38 191 SER A O 1
ATOM 1318 N N . CYS A 1 192 ? -3.838 4.414 16.078 1.00 71.50 192 CYS A N 1
ATOM 1319 C CA . CYS A 1 192 ? -4.078 3.859 14.746 1.00 71.50 192 CYS A CA 1
ATOM 1320 C C . CYS A 1 192 ? -4.154 2.332 14.685 1.00 71.50 192 CYS A C 1
ATOM 1322 O O . CYS A 1 192 ? -4.717 1.776 13.731 1.00 71.50 192 CYS A O 1
ATOM 1324 N N . GLY A 1 193 ? -3.674 1.685 15.739 1.00 59.81 193 GLY A N 1
ATOM 1325 C CA . GLY A 1 193 ? -3.602 0.247 15.927 1.00 59.81 193 GLY A CA 1
ATOM 1326 C C . GLY A 1 193 ? -2.810 -0.041 17.183 1.00 59.81 193 GLY A C 1
ATOM 1327 O O . GLY A 1 193 ? -1.717 0.554 17.301 1.00 59.81 193 GLY A O 1
#

Sequence (193 aa):
MNRSSTVRTSRAALLAIATMTLAACGGGGDSLLAPAPAATPAPAAVSVSAAALVISSATPANVNGTLDKTVGLGEAGISNATGSFTSGGPNDYCRAAVYAMTHSGNARKYMVEVVFSKATKAVSYVALGEDVTPATFTVRAAAPLTSVAIDIANRRIGFTNTVLGAGGANAATLNGSLEFVTNGSVADRASCG

Foldseek 3Di:
DDDYDDDDDDDDDDDDDDDDDDDDDDDDDDPPDDPDPPPDPDPDQDDADAWWKFKCKPPPRVRGATWACPQKAKDQFKFQAQDDDPDPHRLQKIKIKIWQGAGPPPRFIKMWMWMAGLVHRFTQKIFMPTHPDPTPWMDGDPGGDPQWDQRPPQQKIAGHQRWTPPPDNTIMTIGGMHHHDYDDPDPRRVSRD

Radius of gyration: 25.27 Å; chains: 1; bounding box: 58×70×72 Å

Organism: NCBI:txid2923278

pLDDT: mean 73.59, std 19.1, range [36.19, 97.44]